Protein AF-0000000072338201 (afdb_homodimer)

Nearest PDB structures (foldseek):
  2j3w-assembly1_D  TM=9.633E-01  e=2.664E-15  Mus musculus
  1wc9-assembly1_A-2  TM=9.500E-01  e=3.931E-15  Mus musculus
  2j3r-assembly1_A  TM=9.336E-01  e=2.080E-14  Mus musculus
  2cfh-assembly1_A  TM=9.192E-01  e=1.861E-14  Homo sapiens
  3kxc-assembly1_A  TM=9.416E-01  e=1.041E-13  Homo sapiens

Sequence (360 aa):
MDNLTKLGANAFAKVEKINSELLSLTYGSIVCQLIKDVEFTEGVNAQLISMGRNIGVRLVDEVLAKLGSTTCTNFRTTVETIAKVALKMFLGITGDVIAINEEENHYHIVFHENPLDQFVELPDNLAGLNYSNIICGVIIGALEQLQIKVQCEFVKDMLKGHDAYELSIKLIQARIMDEQMDNLTKLGANAFAKVEKINSELLSLTYGSIVCQLIKDVEFTEGVNAQLISMGRNIGVRLVDEVLAKLGSTTCTNFRTTVETIAKVALKMFLGITGDVIAINEEENHYHIVFHENPLDQFVELPDNLAGLNYSNIICGVIIGALEQLQIKVQCEFVKDMLKGHDAYELSIKLIQARIMDEQ

Solvent-accessible surface area (backbone atoms only — not comparable to full-atom values): 18899 Å² total; per-residue (Å²): 124,59,72,53,44,50,49,6,55,54,48,33,71,70,48,62,56,21,27,34,65,56,43,18,47,54,49,47,50,44,53,54,50,37,58,74,71,34,72,61,48,66,49,36,35,51,49,32,26,53,54,14,20,60,44,11,52,66,48,39,59,60,51,52,62,69,43,58,86,61,66,70,86,48,68,69,50,44,51,46,40,42,24,24,22,48,36,16,35,46,59,64,37,58,35,46,78,43,78,76,38,69,93,62,44,25,34,32,39,36,32,80,76,58,65,65,52,74,88,62,78,71,54,78,95,48,69,75,47,49,87,66,31,31,58,38,12,21,54,40,20,24,35,42,70,71,48,30,39,57,48,58,42,71,78,33,40,46,85,76,70,40,94,33,32,26,32,39,39,30,60,73,46,59,66,74,81,66,87,122,124,60,70,54,45,51,48,8,54,54,49,34,70,70,50,63,56,22,26,33,65,57,44,17,46,54,49,46,48,42,52,54,51,35,58,73,71,35,72,60,46,66,49,35,36,51,50,32,25,53,54,13,21,60,44,11,52,66,48,39,60,61,51,52,62,70,44,56,86,62,65,70,85,48,69,68,51,42,53,46,41,43,25,24,22,49,37,16,36,46,60,62,38,58,36,47,77,43,78,74,38,69,95,60,44,24,33,32,38,36,31,82,76,57,64,67,52,75,88,63,79,72,53,79,93,46,68,75,47,49,87,66,32,32,58,38,12,21,54,41,21,25,36,43,71,71,49,29,40,58,48,58,44,74,78,32,39,48,85,78,70,38,96,35,33,28,34,39,38,30,59,74,44,60,65,74,80,66,85,122

Structure (mmCIF, N/CA/C/O backbone):
data_AF-0000000072338201-model_v1
#
loop_
_entity.id
_entity.type
_entity.pdbx_description
1 polymer 'Trafficking protein particle complex subunit'
#
loop_
_atom_site.group_PDB
_atom_site.id
_atom_site.type_symbol
_atom_site.label_atom_id
_atom_site.label_alt_id
_atom_site.label_comp_id
_atom_site.label_asym_id
_atom_site.label_entity_id
_atom_site.label_seq_id
_atom_site.pdbx_PDB_ins_code
_atom_site.Cartn_x
_atom_site.Cartn_y
_atom_site.Cartn_z
_atom_site.occupancy
_atom_site.B_iso_or_equiv
_atom_site.auth_seq_id
_atom_site.auth_comp_id
_atom_site.auth_asym_id
_atom_site.auth_atom_id
_atom_site.pdbx_PDB_model_num
ATOM 1 N N . MET A 1 1 ? 9.742 -26.625 11.633 1 53.94 1 MET A N 1
ATOM 2 C CA . MET A 1 1 ? 9.406 -25.703 10.547 1 53.94 1 MET A CA 1
ATOM 3 C C . MET A 1 1 ? 10.273 -25.969 9.328 1 53.94 1 MET A C 1
ATOM 5 O O . MET A 1 1 ? 11.492 -26.156 9.453 1 53.94 1 MET A O 1
ATOM 9 N N . ASP A 1 2 ? 9.625 -26.344 8.125 1 83.94 2 ASP A N 1
ATOM 10 C CA . ASP A 1 2 ? 10.422 -26.672 6.953 1 83.94 2 ASP A CA 1
ATOM 11 C C . ASP A 1 2 ? 11.344 -25.516 6.582 1 83.94 2 ASP A C 1
ATOM 13 O O . ASP A 1 2 ? 11.211 -24.406 7.113 1 83.94 2 ASP A O 1
ATOM 17 N N . ASN A 1 3 ? 12.477 -25.828 6.09 1 88.94 3 ASN A N 1
ATOM 18 C CA . ASN A 1 3 ? 13.555 -24.906 5.754 1 88.94 3 ASN A CA 1
ATOM 19 C C . ASN A 1 3 ? 13.023 -23.641 5.074 1 88.94 3 ASN A C 1
ATOM 21 O O . ASN A 1 3 ? 13.445 -22.531 5.395 1 88.94 3 ASN A O 1
ATOM 25 N N . LEU A 1 4 ? 12.07 -23.797 4.266 1 91.25 4 LEU A N 1
ATOM 26 C CA . LEU A 1 4 ? 11.516 -22.656 3.551 1 91.25 4 LEU A CA 1
ATOM 27 C C . LEU A 1 4 ? 10.695 -21.781 4.488 1 91.25 4 LEU A C 1
ATOM 29 O O . LEU A 1 4 ? 10.75 -20.547 4.391 1 91.25 4 LEU A O 1
ATOM 33 N N . THR A 1 5 ? 9.977 -22.391 5.359 1 93.31 5 THR A N 1
ATOM 34 C CA . THR A 1 5 ? 9.188 -21.641 6.332 1 93.31 5 THR A CA 1
ATOM 35 C C . THR A 1 5 ? 10.094 -20.781 7.207 1 93.31 5 THR A C 1
ATOM 37 O O . THR A 1 5 ? 9.797 -19.609 7.461 1 93.31 5 THR A O 1
ATOM 40 N N . LYS A 1 6 ? 11.18 -21.359 7.633 1 93.94 6 LYS A N 1
ATOM 41 C CA . LYS A 1 6 ? 12.141 -20.625 8.445 1 93.94 6 LYS A CA 1
ATOM 42 C C . LYS A 1 6 ? 12.766 -19.484 7.652 1 93.94 6 LYS A C 1
ATOM 44 O O . LYS A 1 6 ? 12.961 -18.391 8.188 1 93.94 6 LYS A O 1
ATOM 49 N N . LEU A 1 7 ? 13.047 -19.781 6.461 1 93.5 7 LEU A N 1
ATOM 50 C CA . LEU A 1 7 ? 13.633 -18.766 5.586 1 93.5 7 LEU A CA 1
ATOM 51 C C . LEU A 1 7 ? 12.672 -17.609 5.395 1 93.5 7 LEU A C 1
ATOM 53 O O . LEU A 1 7 ? 13.086 -16.438 5.438 1 93.5 7 LEU A O 1
ATOM 57 N N . GLY A 1 8 ? 11.391 -17.891 5.156 1 94.5 8 GLY A N 1
ATOM 58 C CA . GLY A 1 8 ? 10.391 -16.844 5.027 1 94.5 8 GLY A CA 1
ATOM 59 C C . GLY A 1 8 ? 10.281 -15.969 6.262 1 94.5 8 GLY A C 1
ATOM 60 O O . GLY A 1 8 ? 10.211 -14.742 6.156 1 94.5 8 GLY A O 1
ATOM 61 N N . ALA A 1 9 ? 10.273 -16.609 7.402 1 95 9 ALA A N 1
ATOM 62 C CA . ALA A 1 9 ? 10.195 -15.883 8.672 1 95 9 ALA A CA 1
ATOM 63 C C . ALA A 1 9 ? 11.406 -14.969 8.859 1 95 9 ALA A C 1
ATOM 65 O O . ALA A 1 9 ? 11.266 -13.82 9.281 1 95 9 ALA A O 1
ATOM 66 N N . ASN A 1 10 ? 12.578 -15.492 8.539 1 94.56 10 ASN A N 1
ATOM 67 C CA . ASN A 1 10 ? 13.812 -14.711 8.648 1 94.56 10 ASN A CA 1
ATOM 68 C C . ASN A 1 10 ? 13.812 -13.531 7.688 1 94.56 10 ASN A C 1
ATOM 70 O O . ASN A 1 10 ? 14.234 -12.43 8.047 1 94.56 10 ASN A O 1
ATOM 74 N N . ALA A 1 11 ? 13.406 -13.805 6.477 1 93.69 11 ALA A N 1
ATOM 75 C CA . ALA A 1 11 ? 13.336 -12.742 5.473 1 93.69 11 ALA A CA 1
ATOM 76 C C . ALA A 1 11 ? 12.391 -11.633 5.922 1 93.69 11 ALA A C 1
ATOM 78 O O . ALA A 1 11 ? 12.727 -10.453 5.836 1 93.69 11 ALA A O 1
ATOM 79 N N . PHE A 1 12 ? 11.234 -12.023 6.391 1 94.88 12 PHE A N 1
ATOM 80 C CA . PHE A 1 12 ? 10.242 -11.055 6.844 1 94.88 12 PHE A CA 1
ATOM 81 C C . PHE A 1 12 ? 10.789 -10.203 7.98 1 94.88 12 PHE A C 1
ATOM 83 O O . PHE A 1 12 ? 10.531 -9 8.047 1 94.88 12 PHE A O 1
ATOM 90 N N . ALA A 1 13 ? 11.547 -10.828 8.852 1 93.56 13 ALA A N 1
ATOM 91 C CA . ALA A 1 13 ? 12.094 -10.141 10.016 1 93.56 13 ALA A CA 1
ATOM 92 C C . ALA A 1 13 ? 13.086 -9.055 9.602 1 93.56 13 ALA A C 1
ATOM 94 O O . ALA A 1 13 ? 13.227 -8.039 10.289 1 93.56 13 ALA A O 1
ATOM 95 N N . LYS A 1 14 ? 13.68 -9.18 8.414 1 93.06 14 LYS A N 1
ATOM 96 C CA . LYS A 1 14 ? 14.797 -8.32 8.039 1 93.06 14 LYS A CA 1
ATOM 97 C C . LYS A 1 14 ? 14.336 -7.184 7.129 1 93.06 14 LYS A C 1
ATOM 99 O O . LYS A 1 14 ? 15.07 -6.207 6.934 1 93.06 14 LYS A O 1
ATOM 104 N N . VAL A 1 15 ? 13.164 -7.293 6.617 1 92.62 15 VAL A N 1
ATOM 105 C CA . VAL A 1 15 ? 12.719 -6.285 5.664 1 92.62 15 VAL A CA 1
ATOM 106 C C . VAL A 1 15 ? 12.18 -5.066 6.41 1 92.62 15 VAL A C 1
ATOM 108 O O . VAL A 1 15 ? 11.758 -5.176 7.566 1 92.62 15 VAL A O 1
ATOM 111 N N . GLU A 1 16 ? 12.328 -3.895 5.738 1 93.62 16 GLU A N 1
ATOM 112 C CA . GLU A 1 16 ? 11.656 -2.713 6.273 1 93.62 16 GLU A CA 1
ATOM 113 C C . GLU A 1 16 ? 10.141 -2.85 6.184 1 93.62 16 GLU A C 1
ATOM 115 O O . GLU A 1 16 ? 9.617 -3.328 5.176 1 93.62 16 GLU A O 1
ATOM 120 N N . LYS A 1 17 ? 9.539 -2.543 7.324 1 95.19 17 LYS A N 1
ATOM 121 C CA . LYS A 1 17 ? 8.094 -2.787 7.387 1 95.19 17 LYS A CA 1
ATOM 122 C C . LYS A 1 17 ? 7.332 -1.495 7.664 1 95.19 17 LYS A C 1
ATOM 124 O O . LYS A 1 17 ? 7.902 -0.524 8.164 1 95.19 17 LYS A O 1
ATOM 129 N N . ILE A 1 18 ? 6.066 -1.481 7.262 1 95.19 18 ILE A N 1
ATOM 130 C CA . ILE A 1 18 ? 5.16 -0.359 7.473 1 95.19 18 ILE A CA 1
ATOM 131 C C . ILE A 1 18 ? 3.787 -0.878 7.895 1 95.19 18 ILE A C 1
ATOM 133 O O . ILE A 1 18 ? 3.535 -2.086 7.863 1 95.19 18 ILE A O 1
ATOM 137 N N . ASN A 1 19 ? 2.992 0.005 8.289 1 96.06 19 ASN A N 1
ATOM 138 C CA . ASN A 1 19 ? 1.656 -0.311 8.789 1 96.06 19 ASN A CA 1
ATOM 139 C C . ASN A 1 19 ? 0.813 -1.008 7.723 1 96.06 19 ASN A C 1
ATOM 141 O O . ASN A 1 19 ? 0.649 -0.489 6.617 1 96.06 19 ASN A O 1
ATOM 145 N N . SER A 1 20 ? 0.191 -2.088 8.102 1 96.12 20 SER A N 1
ATOM 146 C CA . SER A 1 20 ? -0.566 -2.887 7.141 1 96.12 20 SER A CA 1
ATOM 147 C C . SER A 1 20 ? -1.889 -2.215 6.785 1 96.12 20 SER A C 1
ATOM 149 O O . SER A 1 20 ? -2.393 -2.375 5.672 1 96.12 20 SER A O 1
ATOM 151 N N . GLU A 1 21 ? -2.455 -1.493 7.68 1 95.88 21 GLU A N 1
ATOM 152 C CA . GLU A 1 21 ? -3.721 -0.814 7.414 1 95.88 21 GLU A CA 1
ATOM 153 C C . GLU A 1 21 ? -3.566 0.228 6.309 1 95.88 21 GLU A C 1
ATOM 155 O O . GLU A 1 21 ? -4.457 0.392 5.473 1 95.88 21 GLU A O 1
ATOM 160 N N . LEU A 1 22 ? -2.465 0.873 6.375 1 95.81 22 LEU A N 1
ATOM 161 C CA . LEU A 1 22 ? -2.195 1.861 5.336 1 95.81 22 LEU A CA 1
ATOM 162 C C . LEU A 1 22 ? -2.146 1.205 3.959 1 95.81 22 LEU A C 1
ATOM 164 O O . LEU A 1 22 ? -2.715 1.727 2.996 1 95.81 22 LEU A O 1
ATOM 168 N N . LEU A 1 23 ? -1.519 0.057 3.844 1 96.94 23 LEU A N 1
ATOM 169 C CA . LEU A 1 23 ? -1.483 -0.667 2.578 1 96.94 23 LEU A CA 1
ATOM 170 C C . LEU A 1 23 ? -2.891 -1.055 2.135 1 96.94 23 LEU A C 1
ATOM 172 O O . LEU A 1 23 ? -3.252 -0.868 0.97 1 96.94 23 LEU A O 1
ATOM 176 N N . SER A 1 24 ? -3.631 -1.611 3.08 1 97.44 24 SER A N 1
ATOM 177 C CA . SER A 1 24 ? -4.984 -2.062 2.766 1 97.44 24 SER A CA 1
ATOM 178 C C . SER A 1 24 ? -5.828 -0.927 2.199 1 97.44 24 SER A C 1
ATOM 180 O O . SER A 1 24 ? -6.48 -1.087 1.164 1 97.44 24 SER A O 1
ATOM 182 N N . LEU A 1 25 ? -5.762 0.184 2.809 1 96.62 25 LEU A N 1
ATOM 183 C CA . LEU A 1 25 ? -6.59 1.313 2.393 1 96.62 25 LEU A CA 1
ATOM 184 C C . LEU A 1 25 ? -6.07 1.915 1.091 1 96.62 25 LEU A C 1
ATOM 186 O O . LEU A 1 25 ? -6.859 2.344 0.244 1 96.62 25 LEU A O 1
ATOM 190 N N . THR A 1 26 ? -4.758 2.021 0.945 1 96.56 26 THR A N 1
ATOM 191 C CA . THR A 1 26 ? -4.164 2.5 -0.3 1 96.56 26 THR A CA 1
ATOM 192 C C . THR A 1 26 ? -4.562 1.603 -1.468 1 96.56 26 THR A C 1
ATOM 194 O O . THR A 1 26 ? -4.996 2.09 -2.514 1 96.56 26 THR A O 1
ATOM 197 N N . TYR A 1 27 ? -4.492 0.31 -1.24 1 97.69 27 TYR A N 1
ATOM 198 C CA . TYR A 1 27 ? -4.91 -0.653 -2.252 1 97.69 27 TYR A CA 1
ATOM 199 C C . TYR A 1 27 ? -6.391 -0.494 -2.578 1 97.69 27 TYR A C 1
ATOM 201 O O . TYR A 1 27 ? -6.781 -0.508 -3.748 1 97.69 27 TYR A O 1
ATOM 209 N N . GLY A 1 28 ? -7.191 -0.366 -1.582 1 96.69 28 GLY A N 1
ATOM 210 C CA . GLY A 1 28 ? -8.609 -0.126 -1.8 1 96.69 28 GLY A CA 1
ATOM 211 C C . GLY A 1 28 ? -8.883 1.08 -2.678 1 96.69 28 GLY A C 1
ATOM 212 O O . GLY A 1 28 ? -9.781 1.049 -3.521 1 96.69 28 GLY A O 1
ATOM 213 N N . SER A 1 29 ? -8.148 2.084 -2.459 1 93.19 29 SER A N 1
ATOM 214 C CA . SER A 1 29 ? -8.312 3.283 -3.277 1 93.19 29 SER A CA 1
ATOM 215 C C . SER A 1 29 ? -8.016 2.992 -4.746 1 93.19 29 SER A C 1
ATOM 217 O O . SER A 1 29 ? -8.68 3.529 -5.637 1 93.19 29 SER A O 1
ATOM 219 N N . ILE A 1 30 ? -7.031 2.174 -5.066 1 93.56 30 ILE A N 1
ATOM 220 C CA . ILE A 1 30 ? -6.695 1.759 -6.422 1 93.56 30 ILE A CA 1
ATOM 221 C C . ILE A 1 30 ? -7.895 1.057 -7.059 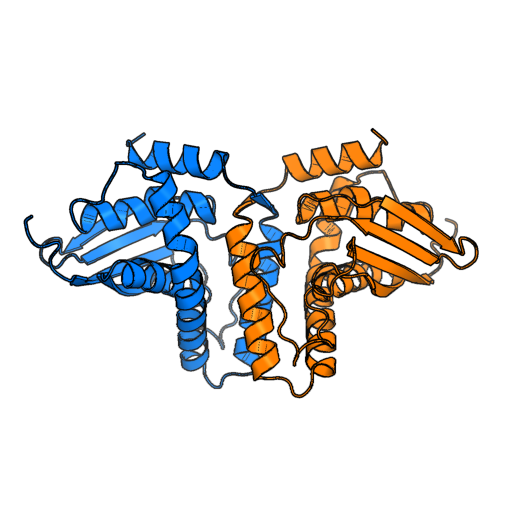1 93.56 30 ILE A C 1
ATOM 223 O O . ILE A 1 30 ? -8.305 1.397 -8.172 1 93.56 30 ILE A O 1
ATOM 227 N N . VAL A 1 31 ? -8.391 0.124 -6.273 1 95.5 31 VAL A N 1
ATOM 228 C CA . VAL A 1 31 ? -9.492 -0.68 -6.789 1 95.5 31 VAL A CA 1
ATOM 229 C C . VAL A 1 31 ? -10.703 0.213 -7.059 1 95.5 31 VAL A C 1
ATOM 231 O O . VAL A 1 31 ? -11.336 0.107 -8.117 1 95.5 31 VAL A O 1
ATOM 234 N N . CYS A 1 32 ? -10.977 1.148 -6.148 1 92.88 32 CYS A N 1
ATOM 235 C CA . CYS A 1 32 ? -12.086 2.078 -6.332 1 92.88 32 CYS A CA 1
ATOM 236 C C . CYS A 1 32 ? -11.898 2.91 -7.594 1 92.88 32 CYS A C 1
ATOM 238 O O . CYS A 1 32 ? -12.836 3.096 -8.367 1 92.88 32 CYS A O 1
ATOM 240 N N . GLN A 1 33 ? -10.695 3.355 -7.785 1 90.69 33 GLN A N 1
ATOM 241 C CA . GLN A 1 33 ? -10.406 4.148 -8.977 1 90.69 33 GLN A CA 1
ATOM 242 C C . GLN A 1 33 ? -10.594 3.326 -10.25 1 90.69 33 GLN A C 1
ATOM 244 O O . GLN A 1 33 ? -11.141 3.816 -11.234 1 90.69 33 GLN A O 1
ATOM 249 N N . LEU A 1 34 ? -10.156 2.094 -10.227 1 94.44 34 LEU A N 1
ATOM 250 C CA . LEU A 1 34 ? -10.281 1.223 -11.391 1 94.44 34 LEU A CA 1
ATOM 251 C C . LEU A 1 34 ? -11.75 0.965 -11.727 1 94.44 34 LEU A C 1
ATOM 253 O O . LEU A 1 34 ? -12.141 0.969 -12.891 1 94.44 34 LEU A O 1
ATOM 257 N N . ILE A 1 35 ? -12.531 0.742 -10.695 1 93.94 35 ILE A N 1
ATOM 258 C CA . ILE A 1 35 ? -13.953 0.473 -10.883 1 93.94 35 ILE A CA 1
ATOM 259 C C . ILE A 1 35 ? -14.617 1.675 -11.547 1 93.94 35 ILE A C 1
ATOM 261 O O . ILE A 1 35 ? -15.5 1.513 -12.391 1 93.94 35 ILE A O 1
ATOM 265 N N . LYS A 1 36 ? -14.164 2.883 -11.203 1 89.44 36 LYS A N 1
ATOM 266 C CA . LYS A 1 36 ? -14.719 4.105 -11.773 1 89.44 36 LYS A CA 1
ATOM 267 C C . LYS A 1 36 ? -14.281 4.277 -13.227 1 89.44 36 LYS A C 1
ATOM 269 O O . LYS A 1 36 ? -15.047 4.777 -14.055 1 89.44 36 LYS A O 1
ATOM 274 N N . ASP A 1 37 ? -13.148 3.834 -13.562 1 88.5 37 ASP A N 1
ATOM 275 C CA . ASP A 1 37 ? -12.523 4.152 -14.844 1 88.5 37 ASP A CA 1
ATOM 276 C C . ASP A 1 37 ? -12.781 3.049 -15.867 1 88.5 37 ASP A C 1
ATOM 278 O O . ASP A 1 37 ? -12.742 3.293 -17.078 1 88.5 37 ASP A O 1
ATOM 282 N N . VAL A 1 38 ? -12.844 1.865 -15.391 1 87.38 38 VAL A N 1
ATOM 283 C CA . VAL A 1 38 ? -12.891 0.72 -16.297 1 87.38 38 VAL A CA 1
ATOM 284 C C . VAL A 1 38 ? -14.312 0.166 -16.344 1 87.38 38 VAL A C 1
ATOM 286 O O . VAL A 1 38 ? -14.953 -0.016 -15.312 1 87.38 38 VAL A O 1
ATOM 289 N N . GLU A 1 39 ? -14.742 -0.031 -17.625 1 84.44 39 GLU A N 1
ATOM 290 C CA . GLU A 1 39 ? -16.078 -0.605 -17.812 1 84.44 39 GLU A CA 1
ATOM 291 C C . GLU A 1 39 ? -16.078 -2.1 -17.5 1 84.44 39 GLU A C 1
ATOM 293 O O . GLU A 1 39 ? -15.141 -2.816 -17.875 1 84.44 39 GLU A O 1
ATOM 298 N N . PHE A 1 40 ? -17.031 -2.611 -16.781 1 88.88 40 PHE A N 1
ATOM 299 C CA . PHE A 1 40 ? -17.281 -4.023 -16.516 1 88.88 40 PHE A CA 1
ATOM 300 C C . PHE A 1 40 ? -16.234 -4.59 -15.57 1 88.88 40 PHE A C 1
ATOM 302 O O . PHE A 1 40 ? -15.07 -4.176 -15.602 1 88.88 40 PHE A O 1
ATOM 309 N N . THR A 1 41 ? -16.484 -5.469 -14.844 1 93.38 41 THR A N 1
ATO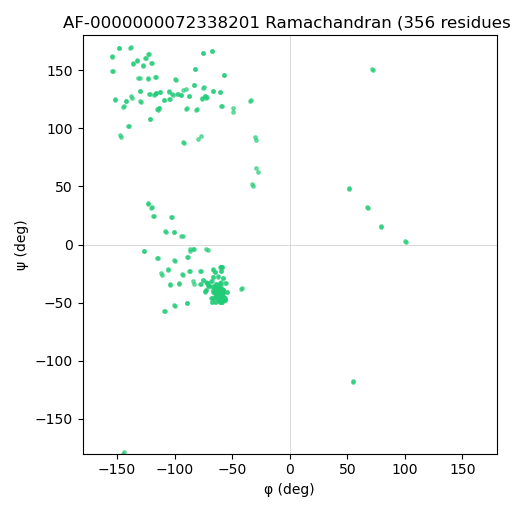M 310 C CA . THR A 1 41 ? -15.656 -6.074 -13.812 1 93.38 41 THR A CA 1
ATOM 311 C C . THR A 1 41 ? -14.477 -6.82 -14.43 1 93.38 41 THR A C 1
ATOM 313 O O . THR A 1 41 ? -13.383 -6.848 -13.852 1 93.38 41 THR A O 1
ATOM 316 N N . GLU A 1 42 ? -14.625 -7.367 -15.594 1 95.06 42 GLU A N 1
ATOM 317 C CA . GLU A 1 42 ? -13.562 -8.102 -16.266 1 95.06 42 GLU A CA 1
ATOM 318 C C . GLU A 1 42 ? -12.383 -7.184 -16.594 1 95.06 42 GLU A C 1
ATOM 320 O O . GLU A 1 42 ? -11.227 -7.594 -16.5 1 95.06 42 GLU A O 1
ATOM 325 N N . GLY A 1 43 ? -12.695 -6.035 -17.047 1 95.81 43 GLY A N 1
ATOM 326 C CA . GLY A 1 43 ? -11.656 -5.059 -17.312 1 95.81 43 GLY A CA 1
ATOM 327 C C . GLY A 1 43 ? -10.867 -4.68 -16.062 1 95.81 43 GLY A C 1
ATOM 328 O O . GLY A 1 43 ? -9.648 -4.52 -16.125 1 95.81 43 GLY A O 1
ATOM 329 N N . VAL A 1 44 ? -11.562 -4.52 -14.945 1 96.88 44 VAL A N 1
ATOM 330 C CA . VAL A 1 44 ? -10.922 -4.195 -13.68 1 96.88 44 VAL A CA 1
ATOM 331 C C . VAL A 1 44 ? -9.992 -5.336 -13.266 1 96.88 44 VAL A C 1
ATOM 333 O O . VAL A 1 44 ? -8.844 -5.105 -12.891 1 96.88 44 VAL A O 1
ATOM 336 N N . ASN A 1 45 ? -10.492 -6.539 -13.414 1 97.56 45 ASN A N 1
ATOM 337 C CA . ASN A 1 45 ? -9.68 -7.711 -13.094 1 97.56 45 ASN A CA 1
ATOM 338 C C . ASN A 1 45 ? -8.406 -7.754 -13.922 1 97.56 45 ASN A C 1
ATOM 340 O O . ASN A 1 45 ? -7.324 -8.023 -13.398 1 97.56 45 ASN A O 1
ATOM 344 N N . ALA A 1 46 ? -8.516 -7.469 -15.156 1 97.06 46 ALA A N 1
ATOM 345 C CA . ALA A 1 46 ? -7.367 -7.484 -16.062 1 97.06 46 ALA A CA 1
ATOM 346 C C . ALA A 1 46 ? -6.363 -6.398 -15.68 1 97.06 46 ALA A C 1
ATOM 348 O O . ALA A 1 46 ? -5.152 -6.613 -15.75 1 97.06 46 ALA A O 1
ATOM 349 N N . GLN A 1 47 ? -6.875 -5.238 -15.344 1 96.38 47 GLN A N 1
ATOM 350 C CA . GLN A 1 47 ? -6.008 -4.133 -14.953 1 96.38 47 GLN A CA 1
ATOM 351 C C . GLN A 1 47 ? -5.246 -4.453 -13.672 1 96.38 47 GLN A C 1
ATOM 353 O O . GLN A 1 47 ? -4.07 -4.105 -13.539 1 96.38 47 GLN A O 1
ATOM 358 N N . LEU A 1 48 ? -5.906 -5.105 -12.742 1 97.69 48 LEU A N 1
ATOM 359 C CA . LEU A 1 48 ? -5.246 -5.508 -11.508 1 97.69 48 LEU A CA 1
ATOM 360 C C . LEU A 1 48 ? -4.098 -6.473 -11.789 1 97.69 48 LEU A C 1
ATOM 362 O O . LEU A 1 48 ? -3.023 -6.352 -11.195 1 97.69 48 LEU A O 1
ATOM 366 N N . ILE A 1 49 ? -4.316 -7.41 -12.688 1 98.19 49 ILE A N 1
ATOM 367 C CA . ILE A 1 49 ? -3.266 -8.336 -13.086 1 98.19 49 ILE A CA 1
ATOM 368 C C . ILE A 1 49 ? -2.1 -7.559 -13.695 1 98.19 49 ILE A C 1
ATOM 370 O O . ILE A 1 49 ? -0.94 -7.789 -13.344 1 98.19 49 ILE A O 1
ATOM 374 N N . SER A 1 50 ? -2.438 -6.676 -14.547 1 97.56 50 SER A N 1
ATOM 375 C CA . SER A 1 50 ? -1.408 -5.891 -15.227 1 97.56 50 SER A CA 1
ATOM 376 C C . SER A 1 50 ? -0.572 -5.098 -14.227 1 97.56 50 SER A C 1
ATOM 378 O O . SER A 1 50 ? 0.659 -5.098 -14.305 1 97.56 50 SER A O 1
ATOM 380 N N . MET A 1 51 ? -1.173 -4.398 -13.312 1 97 51 MET A N 1
ATOM 381 C CA . MET A 1 51 ? -0.47 -3.662 -12.266 1 97 51 MET A CA 1
ATOM 382 C C . MET A 1 51 ? 0.403 -4.598 -11.438 1 97 51 MET A C 1
ATOM 384 O O . MET A 1 51 ? 1.563 -4.285 -11.156 1 97 51 MET A O 1
ATOM 388 N N . GLY A 1 52 ? -0.202 -5.73 -11.078 1 98.31 52 GLY A N 1
ATOM 389 C CA . GLY A 1 52 ? 0.55 -6.715 -10.32 1 98.31 52 GLY A CA 1
ATOM 390 C C . GLY A 1 52 ? 1.789 -7.207 -11.047 1 98.31 52 GLY A C 1
ATOM 391 O O . GLY A 1 52 ? 2.852 -7.355 -10.438 1 98.31 52 GLY A O 1
ATOM 392 N N . ARG A 1 53 ? 1.614 -7.43 -12.336 1 98.06 53 ARG A N 1
ATOM 393 C CA . ARG A 1 53 ? 2.75 -7.879 -13.133 1 98.06 53 ARG A CA 1
ATOM 394 C C . ARG A 1 53 ? 3.92 -6.906 -13.016 1 98.06 53 ARG A C 1
ATOM 396 O O . ARG A 1 53 ? 5.059 -7.32 -12.797 1 98.06 53 ARG A O 1
ATOM 403 N N . ASN A 1 54 ? 3.637 -5.688 -13.156 1 96.56 54 ASN A N 1
ATOM 404 C CA . ASN A 1 54 ? 4.668 -4.66 -13.055 1 96.56 54 ASN A CA 1
ATOM 405 C C . ASN A 1 54 ? 5.332 -4.66 -11.68 1 96.56 54 ASN A C 1
ATOM 407 O O . ASN A 1 54 ? 6.543 -4.469 -11.578 1 96.56 54 ASN A O 1
ATOM 411 N N . ILE A 1 55 ? 4.594 -4.824 -10.68 1 97.5 55 ILE A N 1
ATOM 412 C CA . ILE A 1 55 ? 5.117 -4.871 -9.32 1 97.5 55 ILE A CA 1
ATOM 413 C C . ILE A 1 55 ? 5.996 -6.105 -9.148 1 97.5 55 ILE A C 1
ATOM 415 O O . ILE A 1 55 ? 7.098 -6.02 -8.602 1 97.5 55 ILE A O 1
ATOM 419 N N . GLY A 1 56 ? 5.52 -7.266 -9.625 1 98.12 56 GLY A N 1
ATOM 420 C CA . GLY A 1 56 ? 6.238 -8.523 -9.492 1 98.12 56 GLY A CA 1
ATOM 421 C C . GLY A 1 56 ? 7.617 -8.492 -10.117 1 98.12 56 GLY A C 1
ATOM 422 O O . GLY A 1 56 ? 8.578 -9 -9.547 1 98.12 56 GLY A O 1
ATOM 423 N N . VAL A 1 57 ? 7.695 -7.883 -11.25 1 97.06 57 VAL A N 1
ATOM 424 C CA . VAL A 1 57 ? 8.953 -7.762 -11.977 1 97.06 57 VAL A CA 1
ATOM 425 C C . VAL A 1 57 ? 9.992 -7.059 -11.109 1 97.06 57 VAL A C 1
ATOM 427 O O . VAL A 1 57 ? 11.18 -7.391 -11.164 1 97.06 57 VAL A O 1
ATOM 430 N N . ARG A 1 58 ? 9.547 -6.219 -10.242 1 95.12 58 ARG A N 1
ATOM 431 C CA . ARG A 1 58 ? 10.453 -5.422 -9.414 1 95.12 58 ARG A CA 1
ATOM 432 C C . ARG A 1 58 ? 10.734 -6.113 -8.086 1 95.12 58 ARG A C 1
ATOM 434 O O . ARG A 1 58 ? 11.805 -5.938 -7.496 1 95.12 58 ARG A O 1
ATOM 441 N N . LEU A 1 59 ? 9.859 -6.918 -7.633 1 96.75 59 LEU A N 1
ATOM 442 C CA . LEU A 1 59 ? 9.977 -7.508 -6.305 1 96.75 59 LEU A CA 1
ATOM 443 C C . LEU A 1 59 ? 10.805 -8.781 -6.348 1 96.75 59 LEU A C 1
ATOM 445 O O . LEU A 1 59 ? 11.367 -9.195 -5.332 1 96.75 59 LEU A O 1
ATOM 449 N N . VAL A 1 60 ? 10.875 -9.391 -7.484 1 96.06 60 VAL A N 1
ATOM 450 C CA . VAL A 1 60 ? 11.398 -10.75 -7.562 1 96.06 60 VAL A CA 1
ATOM 451 C C . VAL A 1 60 ? 12.867 -10.773 -7.148 1 96.06 60 VAL A C 1
ATOM 453 O O . VAL A 1 60 ? 13.328 -11.727 -6.531 1 96.06 60 VAL A O 1
ATOM 456 N N . ASP A 1 61 ? 13.617 -9.766 -7.43 1 93.44 61 ASP A N 1
ATOM 457 C CA . ASP A 1 61 ? 15.039 -9.711 -7.094 1 93.44 61 ASP A CA 1
ATOM 458 C C . ASP A 1 61 ? 15.25 -9.766 -5.582 1 93.44 61 ASP A C 1
ATOM 460 O O . ASP A 1 61 ? 16.25 -10.32 -5.109 1 93.44 61 ASP A O 1
ATOM 464 N N . GLU A 1 62 ? 14.336 -9.125 -4.91 1 93.38 62 GLU A N 1
ATOM 465 C CA . GLU A 1 62 ? 14.438 -9.148 -3.451 1 93.38 62 GLU A CA 1
ATOM 466 C C . GLU A 1 62 ? 14.273 -10.562 -2.91 1 93.38 62 GLU A C 1
ATOM 468 O O . GLU A 1 62 ? 14.945 -10.953 -1.957 1 93.38 62 GLU A O 1
ATOM 473 N N . VAL A 1 63 ? 13.398 -11.328 -3.492 1 94.19 63 VAL A N 1
ATOM 474 C CA . VAL A 1 63 ? 13.18 -12.711 -3.061 1 94.19 63 VAL A CA 1
ATOM 475 C C . VAL A 1 63 ? 14.406 -13.555 -3.379 1 94.19 63 VAL A C 1
ATOM 477 O O . VAL A 1 63 ? 14.875 -14.328 -2.537 1 94.19 63 VAL A O 1
ATOM 480 N N . LEU A 1 64 ? 14.898 -13.383 -4.574 1 93.25 64 LEU A N 1
ATOM 481 C CA . LEU A 1 64 ? 16.062 -14.156 -5.008 1 93.25 64 LEU A CA 1
ATOM 482 C C . LEU A 1 64 ? 17.266 -13.852 -4.125 1 93.25 64 LEU A C 1
ATOM 484 O O . LEU A 1 64 ? 18.062 -14.75 -3.826 1 93.25 64 LEU A O 1
ATOM 488 N N . ALA A 1 65 ? 17.391 -12.586 -3.736 1 91.31 65 ALA A N 1
ATOM 489 C CA . ALA A 1 65 ? 18.5 -12.188 -2.865 1 91.31 65 ALA A CA 1
ATOM 490 C C . ALA A 1 65 ? 18.406 -12.891 -1.517 1 91.31 65 ALA A C 1
ATOM 492 O O . ALA A 1 65 ? 19.438 -13.242 -0.929 1 91.31 65 ALA A O 1
ATOM 493 N N . LYS A 1 66 ? 17.234 -13.102 -1.02 1 89 66 LYS A N 1
ATOM 494 C CA . LYS A 1 66 ? 17.047 -13.727 0.284 1 89 66 LYS A CA 1
ATOM 495 C C . LYS A 1 66 ? 17.25 -15.242 0.198 1 89 66 LYS A C 1
ATOM 497 O O . LYS A 1 66 ? 17.641 -15.875 1.178 1 89 66 LYS A O 1
ATOM 502 N N . LEU A 1 67 ? 16.875 -15.781 -0.903 1 87.69 67 LEU A N 1
ATOM 503 C CA . LEU A 1 67 ? 17.047 -17.219 -1.093 1 87.69 67 LEU A CA 1
ATOM 504 C C . LEU A 1 67 ? 18.531 -17.594 -1.16 1 87.69 67 LEU A C 1
ATOM 506 O O . LEU A 1 67 ? 18.906 -18.703 -0.8 1 87.69 67 LEU A O 1
ATOM 510 N N . GLY A 1 68 ? 19.328 -16.719 -1.47 1 80.5 68 GLY A N 1
ATOM 511 C CA . GLY A 1 68 ? 20.75 -17 -1.595 1 80.5 68 GLY A CA 1
ATOM 512 C C . GLY A 1 68 ? 21.031 -18.141 -2.566 1 80.5 68 GLY A C 1
ATOM 513 O O . GLY A 1 68 ? 20.609 -18.094 -3.721 1 80.5 68 GLY A O 1
ATOM 514 N N . SER A 1 69 ? 21.641 -19.203 -1.915 1 73.62 69 SER A N 1
ATOM 515 C CA . SER A 1 69 ? 22.062 -20.328 -2.736 1 73.62 69 SER A CA 1
ATOM 516 C C . SER A 1 69 ? 20.938 -21.328 -2.93 1 73.62 69 SER A C 1
ATOM 518 O O . SER A 1 69 ? 21.062 -22.281 -3.697 1 73.62 69 SER A O 1
ATOM 520 N N . THR A 1 70 ? 19.891 -21.031 -2.248 1 69.44 70 THR A N 1
ATOM 521 C CA . THR A 1 70 ? 18.75 -21.922 -2.42 1 69.44 70 THR A CA 1
ATOM 522 C C . THR A 1 70 ? 18.031 -21.641 -3.738 1 69.44 70 THR A C 1
ATOM 524 O O . THR A 1 70 ? 17.609 -20.5 -3.99 1 69.44 70 THR A O 1
ATOM 527 N N . THR A 1 71 ? 18.344 -22.328 -4.844 1 68.62 71 THR A N 1
ATOM 528 C CA . THR A 1 71 ? 17.672 -22.188 -6.129 1 68.62 71 THR A CA 1
ATOM 529 C C . THR A 1 71 ? 16.547 -23.203 -6.273 1 68.62 71 THR A C 1
ATOM 531 O O . THR A 1 71 ? 16.656 -24.328 -5.754 1 68.62 71 THR A O 1
ATOM 534 N N . CYS A 1 72 ? 15.453 -22.688 -6.707 1 70.38 72 CYS A N 1
ATOM 535 C CA . CYS A 1 72 ? 14.352 -23.594 -6.988 1 70.38 72 CYS A CA 1
ATOM 536 C C . CYS A 1 72 ? 14.742 -24.609 -8.055 1 70.38 72 CYS A C 1
ATOM 538 O O . CYS A 1 72 ? 15.195 -24.234 -9.141 1 70.38 72 CYS A O 1
ATOM 540 N N . THR A 1 73 ? 14.695 -25.906 -7.66 1 76.62 73 THR A N 1
ATOM 541 C CA . THR A 1 73 ? 15.141 -27.016 -8.508 1 76.62 73 THR A CA 1
ATOM 542 C C . THR A 1 73 ? 14.031 -27.422 -9.477 1 76.62 73 THR A C 1
ATOM 544 O O . THR A 1 73 ? 14.312 -27.984 -10.539 1 76.62 73 THR A O 1
ATOM 547 N N . ASN A 1 74 ? 12.883 -27.328 -9.094 1 88.69 74 ASN A N 1
ATOM 548 C CA . ASN A 1 74 ? 11.719 -27.625 -9.922 1 88.69 74 ASN A CA 1
ATOM 549 C C . ASN A 1 74 ? 10.562 -26.672 -9.609 1 88.69 74 ASN A C 1
ATOM 551 O O . ASN A 1 74 ? 10.672 -25.812 -8.742 1 88.69 74 ASN A O 1
ATOM 555 N N . PHE A 1 75 ? 9.445 -26.922 -10.336 1 94.56 75 PHE A N 1
ATOM 556 C CA . PHE A 1 75 ? 8.336 -25.984 -10.234 1 94.56 75 PHE A CA 1
ATOM 557 C C . PHE A 1 75 ? 7.66 -26.094 -8.875 1 94.56 75 PHE A C 1
ATOM 559 O O . PHE A 1 75 ? 7.215 -25.094 -8.312 1 94.56 75 PHE A O 1
ATOM 566 N N . ARG A 1 76 ? 7.582 -27.281 -8.312 1 94.25 76 ARG A N 1
ATOM 567 C CA . ARG A 1 76 ? 6.992 -27.469 -6.988 1 94.25 76 ARG A CA 1
ATOM 568 C C . ARG A 1 76 ? 7.711 -26.625 -5.945 1 94.25 76 ARG A C 1
ATOM 570 O O . ARG A 1 76 ? 7.066 -25.953 -5.125 1 94.25 76 ARG A O 1
ATOM 577 N N . THR A 1 77 ? 9.016 -26.672 -6.004 1 93.75 77 THR A N 1
ATOM 578 C CA . THR A 1 77 ? 9.805 -25.891 -5.051 1 93.75 77 THR A CA 1
ATOM 579 C C . THR A 1 77 ? 9.586 -24.391 -5.258 1 93.75 77 THR A C 1
ATOM 581 O O . THR A 1 77 ? 9.586 -23.625 -4.297 1 93.75 77 THR A O 1
ATOM 584 N N . THR A 1 78 ? 9.422 -23.969 -6.508 1 95.25 78 THR A N 1
ATOM 585 C CA . THR A 1 78 ? 9.102 -22.594 -6.812 1 95.25 78 THR A CA 1
ATOM 586 C C . THR A 1 78 ? 7.789 -22.172 -6.148 1 95.25 78 THR A C 1
ATOM 588 O O . THR A 1 78 ? 7.715 -21.125 -5.5 1 95.25 78 THR A O 1
ATOM 591 N N . VAL A 1 79 ? 6.793 -23.047 -6.242 1 97.56 79 VAL A N 1
ATOM 592 C CA . VAL A 1 79 ? 5.488 -22.766 -5.656 1 97.56 79 VAL A CA 1
ATOM 593 C C . VAL A 1 79 ? 5.602 -22.719 -4.133 1 97.56 79 VAL A C 1
ATOM 595 O O . VAL A 1 79 ? 5.02 -21.844 -3.484 1 97.56 79 VAL A O 1
ATOM 598 N N . GLU A 1 80 ? 6.383 -23.609 -3.588 1 96.62 80 GLU A N 1
ATOM 599 C CA . GLU A 1 80 ? 6.621 -23.625 -2.148 1 96.62 80 GLU A CA 1
ATOM 600 C C . GLU A 1 80 ? 7.309 -22.344 -1.688 1 96.62 80 GLU A C 1
ATOM 602 O O . GLU A 1 80 ? 6.996 -21.812 -0.619 1 96.62 80 GLU A O 1
ATOM 607 N N . THR A 1 81 ? 8.219 -21.906 -2.492 1 96.38 81 THR A N 1
ATOM 608 C CA . THR A 1 81 ? 8.93 -20.672 -2.18 1 96.38 81 THR A CA 1
ATOM 609 C C . THR A 1 81 ? 7.973 -19.484 -2.176 1 96.38 81 THR A C 1
ATOM 611 O O . THR A 1 81 ? 8.062 -18.609 -1.31 1 96.38 81 THR A O 1
ATOM 614 N N . ILE A 1 82 ? 7.094 -19.469 -3.123 1 98 82 ILE A N 1
ATOM 615 C CA . ILE A 1 82 ? 6.098 -18.391 -3.168 1 98 82 ILE A CA 1
ATOM 616 C C . ILE A 1 82 ? 5.234 -18.453 -1.908 1 98 82 ILE A C 1
ATOM 618 O O . ILE A 1 82 ? 5.047 -17.422 -1.237 1 98 82 ILE A O 1
ATOM 622 N N . ALA A 1 83 ? 4.789 -19.609 -1.52 1 98.19 83 ALA A N 1
ATOM 623 C CA . ALA A 1 83 ? 3.816 -19.812 -0.448 1 98.19 83 ALA A CA 1
ATOM 624 C C . ALA A 1 83 ? 4.438 -19.531 0.917 1 98.19 83 ALA A C 1
ATOM 626 O O . ALA A 1 83 ? 3.777 -19 1.811 1 98.19 83 ALA A O 1
ATOM 627 N N . LYS A 1 84 ? 5.734 -19.844 1.018 1 97.12 84 LYS A N 1
ATOM 628 C CA . LYS A 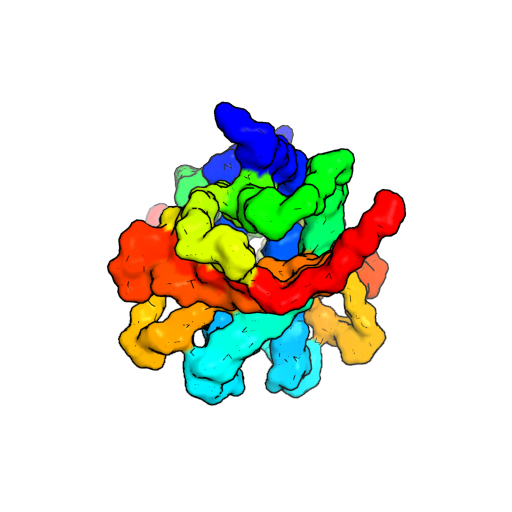1 84 ? 6.309 -19.875 2.359 1 97.12 84 LYS A CA 1
ATOM 629 C C . LYS A 1 84 ? 7.297 -18.734 2.561 1 97.12 84 LYS A C 1
ATOM 631 O O . LYS A 1 84 ? 7.555 -18.328 3.691 1 97.12 84 LYS A O 1
ATOM 636 N N . VAL A 1 85 ? 7.871 -18.281 1.492 1 96.81 85 VAL A N 1
ATOM 637 C CA . VAL A 1 85 ? 8.898 -17.25 1.632 1 96.81 85 VAL A CA 1
ATOM 638 C C . VAL A 1 85 ? 8.359 -15.906 1.122 1 96.81 85 VAL A C 1
ATOM 640 O O . VAL A 1 85 ? 8.281 -14.938 1.876 1 96.81 85 VAL A O 1
ATOM 643 N N . ALA A 1 86 ? 7.914 -15.875 -0.139 1 97.88 86 ALA A N 1
ATOM 644 C CA . ALA A 1 86 ? 7.551 -14.602 -0.757 1 97.88 86 ALA A CA 1
ATOM 645 C C . ALA A 1 86 ? 6.305 -14.008 -0.105 1 97.88 86 ALA A C 1
ATOM 647 O O . ALA A 1 86 ? 6.289 -12.836 0.271 1 97.88 86 ALA A O 1
ATOM 648 N N . LEU A 1 87 ? 5.227 -14.828 0.044 1 98.38 87 LEU A N 1
ATOM 649 C CA . LEU A 1 87 ? 4.02 -14.336 0.696 1 98.38 87 LEU A CA 1
ATOM 650 C C . LEU A 1 87 ? 4.324 -13.852 2.107 1 98.38 87 LEU A C 1
ATOM 652 O O . LEU A 1 87 ? 3.799 -12.82 2.539 1 98.38 87 LEU A O 1
ATOM 656 N N . LYS A 1 88 ? 5.156 -14.617 2.77 1 97.69 88 LYS A N 1
ATOM 657 C CA . LYS A 1 88 ? 5.547 -14.203 4.117 1 97.69 88 LYS A CA 1
ATOM 658 C C . LYS A 1 88 ? 6.332 -12.898 4.09 1 97.69 88 LYS A C 1
ATOM 660 O O . LYS A 1 88 ? 5.992 -11.945 4.797 1 97.69 88 LYS A O 1
ATOM 665 N N . MET A 1 89 ? 7.305 -12.852 3.244 1 97.06 89 MET A N 1
ATOM 666 C CA . MET A 1 89 ? 8.227 -11.727 3.162 1 97.06 89 MET A CA 1
ATOM 667 C C . MET A 1 89 ? 7.48 -10.43 2.865 1 97.06 89 MET A C 1
ATOM 669 O O . MET A 1 89 ? 7.805 -9.383 3.42 1 97.06 89 MET A O 1
ATOM 673 N N . PHE A 1 90 ? 6.484 -10.438 2.055 1 97.75 90 PHE A N 1
ATOM 674 C CA . PHE A 1 90 ? 5.879 -9.203 1.57 1 97.75 90 PHE A CA 1
ATOM 675 C C . PHE A 1 90 ? 4.551 -8.938 2.271 1 97.75 90 PHE A C 1
ATOM 677 O O . PHE A 1 90 ? 4.203 -7.785 2.539 1 97.75 90 PHE A O 1
ATOM 684 N N . LEU A 1 91 ? 3.801 -9.961 2.607 1 97.44 91 LEU A N 1
ATOM 685 C CA . LEU A 1 91 ? 2.451 -9.773 3.129 1 97.44 91 LEU A CA 1
ATOM 686 C C . LEU A 1 91 ? 2.354 -10.25 4.574 1 97.44 91 LEU A C 1
ATOM 688 O O . LEU A 1 91 ? 1.329 -10.047 5.23 1 97.44 91 LEU A O 1
ATOM 692 N N . GLY A 1 92 ? 3.357 -10.938 5.055 1 96.94 92 GLY A N 1
ATOM 693 C CA . GLY A 1 92 ? 3.352 -11.43 6.422 1 96.94 92 GLY A CA 1
ATOM 694 C C . GLY A 1 92 ? 2.512 -12.688 6.602 1 96.94 92 GLY A C 1
ATOM 695 O O . GLY A 1 92 ? 2.137 -13.031 7.723 1 96.94 92 GLY A O 1
ATOM 696 N N . ILE A 1 93 ? 2.182 -13.328 5.48 1 97.94 93 ILE A N 1
ATOM 697 C CA . ILE A 1 93 ? 1.352 -14.523 5.574 1 97.94 93 ILE A CA 1
ATOM 698 C C . ILE A 1 93 ? 2.074 -15.703 4.934 1 97.94 93 ILE A C 1
ATOM 700 O O . ILE A 1 93 ? 3.045 -15.523 4.195 1 97.94 93 ILE A O 1
ATOM 704 N N . THR A 1 94 ? 1.621 -16.859 5.219 1 97.94 94 THR A N 1
ATOM 705 C CA . THR A 1 94 ? 2.115 -18.078 4.586 1 97.94 94 THR A CA 1
ATOM 706 C C . THR A 1 94 ? 0.96 -18.891 4.02 1 97.94 94 THR A C 1
ATOM 708 O O . THR A 1 94 ? -0.192 -18.719 4.418 1 97.94 94 THR A O 1
ATOM 711 N N . GLY A 1 95 ? 1.258 -19.656 3.045 1 98.12 95 GLY A N 1
ATOM 712 C CA . GLY A 1 95 ? 0.271 -20.547 2.465 1 98.12 95 GLY A CA 1
ATOM 713 C C . GLY A 1 95 ? 0.728 -22 2.426 1 98.12 95 GLY A C 1
ATOM 714 O O . GLY A 1 95 ? 1.913 -22.281 2.609 1 98.12 95 GLY A O 1
ATOM 715 N N . ASP A 1 96 ? -0.252 -22.859 2.297 1 98.38 96 ASP A N 1
ATOM 716 C CA . ASP A 1 96 ? 0.008 -24.281 2.084 1 98.38 96 ASP A CA 1
ATOM 717 C C . ASP A 1 96 ? -0.123 -24.656 0.606 1 98.38 96 ASP A C 1
ATOM 719 O O . ASP A 1 96 ? -1.036 -24.188 -0.076 1 98.38 96 ASP A O 1
ATOM 723 N N . VAL A 1 97 ? 0.766 -25.547 0.237 1 98.44 97 VAL A N 1
ATOM 724 C CA . VAL A 1 97 ? 0.746 -25.938 -1.165 1 98.44 97 VAL A CA 1
ATOM 725 C C . VAL A 1 97 ? 0.063 -27.297 -1.302 1 98.44 97 VAL A C 1
ATOM 727 O O . VAL A 1 97 ? 0.389 -28.25 -0.576 1 98.44 97 VAL A O 1
ATOM 730 N N . ILE A 1 98 ? -0.887 -27.344 -2.197 1 98.5 98 ILE A N 1
ATOM 731 C CA . ILE A 1 98 ? -1.591 -28.578 -2.523 1 98.5 98 ILE A CA 1
ATOM 732 C C . ILE A 1 98 ? -1.313 -28.953 -3.975 1 98.5 98 ILE A C 1
ATOM 734 O O . ILE A 1 98 ? -1.477 -28.141 -4.883 1 98.5 98 ILE A O 1
ATOM 738 N N . ALA A 1 99 ? -0.917 -30.219 -4.184 1 98.06 99 ALA A N 1
ATOM 739 C CA . ALA A 1 99 ? -0.717 -30.703 -5.543 1 98.06 99 ALA A CA 1
ATOM 740 C C . ALA A 1 99 ? -2.043 -31.094 -6.184 1 98.06 99 ALA A C 1
ATOM 742 O O . ALA A 1 99 ? -2.74 -31.984 -5.684 1 98.06 99 ALA A O 1
ATOM 743 N N . ILE A 1 100 ? -2.408 -30.453 -7.176 1 98.44 100 ILE A N 1
ATOM 744 C CA . ILE A 1 100 ? -3.629 -30.766 -7.906 1 98.44 100 ILE A CA 1
ATOM 745 C C . ILE A 1 100 ? -3.32 -31.797 -9 1 98.44 100 ILE A C 1
ATOM 747 O O . ILE A 1 100 ? -3.994 -32.812 -9.109 1 98.44 100 ILE A O 1
ATOM 751 N N . ASN A 1 101 ? -2.357 -31.609 -9.812 1 97.94 101 ASN A N 1
ATOM 752 C CA . ASN A 1 101 ? -1.805 -32.469 -10.844 1 97.94 101 ASN A CA 1
ATOM 753 C C . ASN A 1 101 ? -0.301 -32.281 -11.008 1 97.94 101 ASN A C 1
ATOM 755 O O . ASN A 1 101 ? 0.133 -31.375 -11.734 1 97.94 101 ASN A O 1
ATOM 759 N N . GLU A 1 102 ? 0.529 -33.031 -10.359 1 95.44 102 GLU A N 1
ATOM 760 C CA . GLU A 1 102 ? 1.979 -32.875 -10.32 1 95.44 102 GLU A CA 1
ATOM 761 C C . GLU A 1 102 ? 2.59 -33 -11.711 1 95.44 102 GLU A C 1
ATOM 763 O O . GLU A 1 102 ? 3.52 -32.25 -12.055 1 95.44 102 GLU A O 1
ATOM 768 N N . GLU A 1 103 ? 2.119 -33.969 -12.508 1 94.81 103 GLU A N 1
ATOM 769 C CA . GLU A 1 103 ? 2.635 -34.156 -13.852 1 94.81 103 GLU A CA 1
ATOM 770 C C . GLU A 1 103 ? 2.439 -32.938 -14.727 1 94.81 103 GLU A C 1
ATOM 772 O O . GLU A 1 103 ? 3.273 -32.625 -15.578 1 94.81 103 GLU A O 1
ATOM 777 N N . GLU A 1 104 ? 1.372 -32.25 -14.461 1 95.5 104 GLU A N 1
ATOM 778 C CA . GLU A 1 104 ? 1.064 -31.062 -15.234 1 95.5 104 GLU A CA 1
ATOM 779 C C . GLU A 1 104 ? 1.59 -29.812 -14.539 1 95.5 104 GLU A C 1
ATOM 781 O O . GLU A 1 104 ? 1.267 -28.688 -14.945 1 95.5 104 GLU A O 1
ATOM 786 N N . ASN A 1 105 ? 2.33 -30.016 -13.5 1 96.88 105 ASN A N 1
ATOM 787 C CA . ASN A 1 105 ? 2.854 -28.875 -12.742 1 96.88 105 ASN A CA 1
ATOM 788 C C . ASN A 1 105 ? 1.746 -27.906 -12.367 1 96.88 105 ASN A C 1
ATOM 790 O O . ASN A 1 105 ? 1.87 -26.703 -12.602 1 96.88 105 ASN A O 1
ATOM 794 N N . HIS A 1 106 ? 0.706 -28.453 -11.844 1 98.5 106 HIS A N 1
ATOM 795 C CA . HIS A 1 106 ? -0.466 -27.703 -11.398 1 98.5 106 HIS A CA 1
ATOM 796 C C . HIS A 1 106 ? -0.645 -27.828 -9.883 1 98.5 106 HIS A C 1
ATOM 798 O O . HIS A 1 106 ? -0.872 -28.922 -9.359 1 98.5 106 HIS A O 1
ATOM 804 N N . TYR A 1 107 ? -0.534 -26.688 -9.195 1 98.75 107 TYR A N 1
ATOM 805 C CA . TYR A 1 107 ? -0.595 -26.641 -7.738 1 98.75 107 TYR A CA 1
ATOM 806 C C . TYR A 1 107 ? -1.538 -25.547 -7.273 1 98.75 107 TYR A C 1
ATOM 808 O O . TYR A 1 107 ? -1.865 -24.625 -8.039 1 98.75 107 TYR A O 1
ATOM 816 N N . HIS A 1 108 ? -1.992 -25.688 -6.059 1 98.88 108 HIS A N 1
ATOM 817 C CA . HIS A 1 108 ? -2.742 -24.625 -5.387 1 98.88 108 HIS A CA 1
ATOM 818 C C . HIS A 1 108 ? -1.997 -24.125 -4.152 1 98.88 108 HIS A C 1
ATOM 820 O O . HIS A 1 108 ? -1.284 -24.891 -3.498 1 98.88 108 HIS A O 1
ATOM 826 N N . ILE A 1 109 ? -2.094 -22.875 -3.893 1 98.81 109 ILE A N 1
ATOM 827 C CA . ILE A 1 109 ? -1.651 -22.281 -2.633 1 98.81 109 ILE A CA 1
ATOM 828 C C . ILE A 1 109 ? -2.863 -21.859 -1.812 1 98.81 109 ILE A C 1
ATOM 830 O O . ILE A 1 109 ? -3.695 -21.078 -2.285 1 98.81 109 ILE A O 1
ATOM 834 N N . VAL A 1 110 ? -2.945 -22.359 -0.599 1 98.88 110 VAL A N 1
ATOM 835 C CA . VAL A 1 110 ? -4.086 -22.062 0.265 1 98.88 110 VAL A CA 1
ATOM 836 C C . VAL A 1 110 ? -3.631 -21.219 1.454 1 98.88 110 VAL A C 1
ATOM 838 O O . VAL A 1 110 ? -2.613 -21.516 2.084 1 98.88 110 VAL A O 1
ATOM 841 N N . PHE A 1 111 ? -4.324 -20.141 1.75 1 98.56 111 PHE A N 1
ATOM 842 C CA . PHE A 1 111 ? -4.043 -19.312 2.92 1 98.56 111 PHE A CA 1
ATOM 843 C C . PHE A 1 111 ? -5.324 -18.688 3.461 1 98.56 111 PHE A C 1
ATOM 845 O O . PHE A 1 111 ? -6.367 -18.734 2.805 1 98.56 111 PHE A O 1
ATOM 852 N N . HIS A 1 112 ? -5.277 -18.094 4.637 1 98.12 112 HIS A N 1
ATOM 853 C CA . HIS A 1 112 ? -6.523 -17.75 5.316 1 98.12 112 HIS A CA 1
ATOM 854 C C . HIS A 1 112 ? -6.547 -16.281 5.703 1 98.12 112 HIS A C 1
ATOM 856 O O . HIS A 1 112 ? -7.543 -15.781 6.234 1 98.12 112 HIS A O 1
ATOM 862 N N . GLU A 1 113 ? -5.457 -15.602 5.492 1 97.19 113 GLU A N 1
ATOM 863 C CA . GLU A 1 113 ? -5.383 -14.164 5.758 1 97.19 113 GLU A CA 1
ATOM 864 C C . GLU A 1 113 ? -4.977 -13.398 4.504 1 97.19 113 GLU A C 1
ATOM 866 O O . GLU A 1 113 ? -4.195 -13.891 3.691 1 97.19 113 GLU A O 1
ATOM 871 N N . ASN A 1 114 ? -5.531 -12.258 4.305 1 97.62 114 ASN A N 1
ATOM 872 C CA . ASN A 1 114 ? -5.207 -11.359 3.201 1 97.62 114 ASN A CA 1
ATOM 873 C C . ASN A 1 114 ? -5.18 -9.898 3.648 1 97.62 114 ASN A C 1
ATOM 875 O O . ASN A 1 114 ? -6.23 -9.266 3.756 1 97.62 114 ASN A O 1
ATOM 879 N N . PRO A 1 115 ? -4.023 -9.344 3.855 1 96.88 115 PRO A N 1
ATOM 880 C CA . PRO A 1 115 ? -3.914 -7.969 4.34 1 96.88 115 PRO A CA 1
ATOM 881 C C . PRO A 1 115 ? -4.551 -6.957 3.391 1 96.88 115 PRO A C 1
ATOM 883 O O . PRO A 1 115 ? -4.875 -5.84 3.801 1 96.88 115 PRO A O 1
ATOM 886 N N . LEU A 1 116 ? -4.766 -7.293 2.139 1 97.5 116 LEU A N 1
ATOM 887 C CA . LEU A 1 116 ? -5.27 -6.348 1.147 1 97.5 116 LEU A CA 1
ATOM 888 C C . LEU A 1 116 ? -6.77 -6.129 1.314 1 97.5 116 LEU A C 1
ATOM 890 O O . LEU A 1 116 ? -7.305 -5.105 0.879 1 97.5 116 LEU A O 1
ATOM 894 N N . ASP A 1 117 ? -7.406 -7.055 1.914 1 96.56 117 ASP A N 1
ATOM 895 C CA . ASP A 1 117 ? -8.859 -6.941 1.889 1 96.56 117 ASP A CA 1
ATOM 896 C C . ASP A 1 117 ? -9.43 -6.805 3.301 1 96.56 117 ASP A C 1
ATOM 898 O O . ASP A 1 117 ? -10.586 -7.152 3.549 1 96.56 117 ASP A O 1
ATOM 902 N N . GLN A 1 118 ? -8.641 -6.309 4.273 1 92.94 118 GLN A N 1
ATOM 903 C CA . GLN A 1 118 ? -8.992 -6.16 5.68 1 92.94 118 GLN A CA 1
ATOM 904 C C . GLN A 1 118 ? -10.258 -5.316 5.836 1 92.94 118 GLN A C 1
ATOM 906 O O . GLN A 1 118 ? -11.07 -5.57 6.73 1 92.94 118 GLN A O 1
ATOM 911 N N . PHE A 1 119 ? -10.5 -4.371 5.016 1 92.31 119 PHE A N 1
ATOM 912 C CA . PHE A 1 119 ? -11.594 -3.424 5.191 1 92.31 119 PHE A CA 1
ATOM 913 C C . PHE A 1 119 ? -12.523 -3.438 3.984 1 92.31 119 PHE A C 1
ATOM 915 O O . PHE A 1 119 ? -13.094 -2.406 3.623 1 92.31 119 PHE A O 1
ATOM 922 N N . VAL A 1 120 ? -12.656 -4.625 3.467 1 94.81 120 VAL A N 1
ATOM 923 C CA . VAL A 1 120 ? -13.398 -4.645 2.207 1 94.81 120 VAL A CA 1
ATOM 924 C C . VAL A 1 120 ? -14.617 -5.559 2.334 1 94.81 120 VAL A C 1
ATOM 926 O O . VAL A 1 120 ? -14.523 -6.656 2.891 1 94.81 120 VAL A O 1
ATOM 929 N N . GLU A 1 121 ? -15.703 -5.051 1.966 1 92.5 121 GLU A N 1
ATOM 930 C CA . GLU A 1 121 ? -16.891 -5.84 1.679 1 92.5 121 GLU A CA 1
ATOM 931 C C . GLU A 1 121 ? -17.312 -5.703 0.217 1 92.5 121 GLU A C 1
ATOM 933 O O . GLU A 1 121 ? -17.422 -4.59 -0.301 1 92.5 121 GLU A O 1
ATOM 938 N N . LEU A 1 122 ? -17.531 -6.766 -0.435 1 91.81 122 LEU A N 1
ATOM 939 C CA . LEU A 1 122 ? -17.875 -6.734 -1.849 1 91.81 122 LEU A CA 1
ATOM 940 C C . LEU A 1 122 ? -19.391 -6.656 -2.027 1 91.81 122 LEU A C 1
ATOM 942 O O . LEU A 1 122 ? -20.125 -7.57 -1.624 1 91.81 122 LEU A O 1
ATOM 946 N N . PRO A 1 123 ? -19.797 -5.566 -2.609 1 90.62 123 PRO A N 1
ATOM 947 C CA . PRO A 1 123 ? -21.234 -5.52 -2.902 1 90.62 123 PRO A CA 1
ATOM 948 C C . PRO A 1 123 ? -21.656 -6.535 -3.965 1 90.62 123 PRO A C 1
ATOM 950 O O . PRO A 1 123 ? -20.812 -7.012 -4.734 1 90.62 123 PRO A O 1
ATOM 953 N N . ASP A 1 124 ? -22.922 -6.75 -4.102 1 90.94 124 ASP A N 1
ATOM 954 C CA . ASP A 1 124 ? -23.453 -7.781 -4.984 1 90.94 124 ASP A CA 1
ATOM 955 C C . ASP A 1 124 ? -23.172 -7.449 -6.449 1 90.94 124 ASP A C 1
ATOM 957 O O . ASP A 1 124 ? -22.953 -8.352 -7.266 1 90.94 124 ASP A O 1
ATOM 961 N N . ASN A 1 125 ? -23.234 -6.215 -6.773 1 90.81 125 ASN A N 1
ATOM 962 C CA . ASN A 1 125 ? -23.062 -5.812 -8.164 1 90.81 125 ASN A CA 1
ATOM 963 C C . ASN A 1 125 ? -21.609 -5.977 -8.625 1 90.81 125 ASN A C 1
ATOM 965 O O . ASN A 1 125 ? -21.297 -5.805 -9.805 1 90.81 125 ASN A O 1
ATOM 969 N N . LEU A 1 126 ? -20.75 -6.34 -7.727 1 92.69 126 LEU A N 1
ATOM 970 C CA . LEU A 1 126 ? -19.344 -6.566 -8.062 1 92.69 126 LEU A CA 1
ATOM 971 C C . LEU A 1 126 ? -18.938 -8.008 -7.75 1 92.69 126 LEU A C 1
ATOM 973 O O . LEU A 1 126 ? -17.797 -8.266 -7.371 1 92.69 126 LEU A O 1
ATOM 977 N N . ALA A 1 127 ? -19.797 -8.906 -7.875 1 90.44 127 ALA A N 1
ATOM 978 C CA . ALA A 1 127 ? -19.562 -10.312 -7.559 1 90.44 127 ALA A CA 1
ATOM 979 C C . ALA A 1 127 ? -18.469 -10.898 -8.445 1 90.44 127 ALA A C 1
ATOM 981 O O . ALA A 1 127 ? -17.797 -11.844 -8.055 1 90.44 127 ALA A O 1
ATOM 982 N N . GLY A 1 128 ? -18.344 -10.32 -9.648 1 93.81 128 GLY A N 1
ATOM 983 C CA . GLY A 1 128 ? -17.344 -10.812 -10.594 1 93.81 128 GLY A CA 1
ATOM 984 C C . GLY A 1 128 ? -15.961 -10.25 -10.359 1 93.81 128 GLY A C 1
ATOM 985 O O . GLY A 1 128 ? -15 -10.664 -11 1 93.81 128 GLY A O 1
ATOM 986 N N . LEU A 1 129 ? -15.828 -9.359 -9.422 1 95.94 129 LEU A N 1
ATOM 987 C CA . LEU A 1 129 ? -14.539 -8.719 -9.133 1 95.94 129 LEU A CA 1
ATOM 988 C C . LEU A 1 129 ? -13.633 -9.672 -8.367 1 95.94 129 LEU A C 1
ATOM 990 O O . LEU A 1 129 ? -14.039 -10.266 -7.367 1 95.94 129 LEU A O 1
ATOM 994 N N . ASN A 1 130 ? -12.484 -9.867 -8.875 1 96.88 130 ASN A N 1
ATOM 995 C CA . ASN A 1 130 ? -11.406 -10.492 -8.117 1 96.88 130 ASN A CA 1
ATOM 996 C C . ASN A 1 130 ? -10.539 -9.453 -7.418 1 96.88 130 ASN A C 1
ATOM 998 O O . ASN A 1 130 ? -9.477 -9.086 -7.926 1 96.88 130 ASN A O 1
ATOM 1002 N N . TYR A 1 131 ? -10.914 -9.102 -6.27 1 97.31 131 TYR A N 1
ATOM 1003 C CA . TYR A 1 131 ? -10.398 -7.941 -5.555 1 97.31 131 TYR A CA 1
ATOM 1004 C C . TYR A 1 131 ? -8.883 -8.031 -5.375 1 97.31 131 TYR A C 1
ATOM 1006 O O . TYR A 1 131 ? -8.18 -7.031 -5.48 1 97.31 131 TYR A O 1
ATOM 1014 N N . SER A 1 132 ? -8.391 -9.25 -5.102 1 97.94 132 SER A N 1
ATOM 1015 C CA . SER A 1 132 ? -6.98 -9.414 -4.785 1 97.94 132 SER A CA 1
ATOM 1016 C C . SER A 1 132 ? -6.207 -9.977 -5.977 1 97.94 132 SER A C 1
ATOM 1018 O O . SER A 1 132 ? -5.145 -10.578 -5.809 1 97.94 132 SER A O 1
ATOM 1020 N N . ASN A 1 133 ? -6.77 -9.75 -7.195 1 98.06 133 ASN A N 1
ATOM 1021 C CA . ASN A 1 133 ? -6.137 -10.242 -8.414 1 98.06 133 ASN A CA 1
ATOM 1022 C C . ASN A 1 133 ? -4.73 -9.68 -8.586 1 98.06 133 ASN A C 1
ATOM 1024 O O . ASN A 1 133 ? -3.93 -10.219 -9.352 1 98.06 133 ASN A O 1
ATOM 1028 N N . ILE A 1 134 ? -4.449 -8.617 -7.914 1 98.44 134 ILE A N 1
ATOM 1029 C CA . ILE A 1 134 ? -3.117 -8.023 -7.992 1 98.44 134 ILE A CA 1
ATOM 1030 C C . ILE A 1 134 ? -2.074 -9.023 -7.5 1 98.44 134 ILE A C 1
ATOM 1032 O O . ILE A 1 134 ? -0.941 -9.039 -7.988 1 98.44 134 ILE A O 1
ATOM 1036 N N . ILE A 1 135 ? -2.414 -9.875 -6.531 1 98.69 135 ILE A N 1
ATOM 1037 C CA . ILE A 1 135 ? -1.502 -10.891 -6.023 1 98.69 135 ILE A CA 1
ATOM 1038 C C . ILE A 1 135 ? -1.128 -11.859 -7.145 1 98.69 135 ILE A C 1
ATOM 1040 O O . ILE A 1 135 ? 0.048 -12.18 -7.332 1 98.69 135 ILE A O 1
ATOM 1044 N N . CYS A 1 136 ? -2.141 -12.305 -7.898 1 98.75 136 CYS A N 1
ATOM 1045 C CA . CYS A 1 136 ? -1.876 -13.148 -9.055 1 98.75 136 CYS A CA 1
ATOM 1046 C C . CYS A 1 136 ? -0.948 -12.453 -10.047 1 98.75 136 CYS A C 1
ATOM 1048 O O . CYS A 1 136 ? -0 -13.055 -10.547 1 98.75 136 CYS A O 1
ATOM 1050 N N . GLY A 1 137 ? -1.236 -11.203 -10.305 1 98.69 137 GLY A N 1
ATOM 1051 C CA . GLY A 1 137 ? -0.375 -10.438 -11.188 1 98.69 137 GLY A CA 1
ATOM 1052 C C . GLY A 1 137 ? 1.071 -10.398 -10.734 1 98.69 137 GLY A C 1
ATOM 1053 O O . GLY A 1 137 ? 1.988 -10.57 -11.539 1 98.69 137 GLY A O 1
ATOM 1054 N N . VAL A 1 138 ? 1.297 -10.109 -9.461 1 98.69 138 VAL A N 1
ATOM 1055 C CA . VAL A 1 138 ? 2.641 -10.047 -8.898 1 98.69 138 VAL A CA 1
ATOM 1056 C C . VAL A 1 138 ? 3.363 -11.375 -9.125 1 98.69 138 VAL A C 1
ATOM 1058 O O . VAL A 1 138 ? 4.516 -11.391 -9.57 1 98.69 138 VAL A O 1
ATOM 1061 N N . ILE A 1 139 ? 2.691 -12.477 -8.844 1 98.75 139 ILE A N 1
ATOM 1062 C CA . ILE A 1 139 ? 3.279 -13.797 -9 1 98.75 139 ILE A CA 1
ATOM 1063 C C . ILE A 1 139 ? 3.621 -14.039 -10.469 1 98.75 139 ILE A C 1
ATOM 1065 O O . ILE A 1 139 ? 4.734 -14.461 -10.789 1 98.75 139 ILE A O 1
ATOM 1069 N N . ILE A 1 140 ? 2.705 -13.719 -11.344 1 98.62 140 ILE A N 1
ATOM 1070 C CA . ILE A 1 140 ? 2.896 -13.898 -12.781 1 98.62 140 ILE A CA 1
ATOM 1071 C C . ILE A 1 140 ? 4.09 -13.07 -13.25 1 98.62 140 ILE A C 1
ATOM 1073 O O . ILE A 1 140 ? 4.988 -13.586 -13.922 1 98.62 140 ILE A O 1
ATOM 1077 N N . GLY A 1 141 ? 4.102 -11.82 -12.875 1 98.25 141 GLY A N 1
ATOM 1078 C CA . GLY A 1 141 ? 5.18 -10.938 -13.289 1 98.25 141 GLY A CA 1
ATOM 1079 C C . GLY A 1 141 ? 6.535 -11.359 -12.758 1 98.25 141 GLY A C 1
ATOM 1080 O O . GLY A 1 141 ? 7.535 -11.305 -13.469 1 98.25 141 GLY A O 1
ATOM 1081 N N . ALA A 1 142 ? 6.57 -11.727 -11.5 1 98 142 ALA A N 1
ATOM 1082 C CA . ALA A 1 142 ? 7.82 -12.172 -10.883 1 98 142 ALA A CA 1
ATOM 1083 C C . ALA A 1 142 ? 8.391 -13.383 -11.617 1 98 142 ALA A C 1
ATOM 1085 O O . ALA A 1 142 ? 9.578 -13.398 -11.961 1 98 142 ALA A O 1
ATOM 1086 N N . LEU A 1 143 ? 7.574 -14.359 -11.859 1 97.38 143 LEU A N 1
ATOM 1087 C CA . LEU A 1 143 ? 8.031 -15.586 -12.492 1 97.38 143 LEU A CA 1
ATOM 1088 C C . LEU A 1 143 ? 8.391 -15.336 -13.953 1 97.38 143 LEU A C 1
ATOM 1090 O O . LEU A 1 143 ? 9.328 -15.938 -14.484 1 97.38 143 LEU A O 1
ATOM 1094 N N . GLU A 1 144 ? 7.625 -14.461 -14.578 1 96.31 144 GLU A N 1
ATOM 1095 C CA . GLU A 1 144 ? 7.957 -14.102 -15.953 1 96.31 144 GLU A CA 1
ATOM 1096 C C . GLU A 1 144 ? 9.375 -13.539 -16.047 1 96.31 144 GLU A C 1
ATOM 1098 O O . GLU A 1 144 ? 10.078 -13.797 -17.031 1 96.31 144 GLU A O 1
ATOM 1103 N N . GLN A 1 145 ? 9.758 -12.758 -15.086 1 94.56 145 GLN A N 1
ATOM 1104 C CA . GLN A 1 145 ? 11.109 -12.211 -15.039 1 94.56 145 GLN A CA 1
ATOM 1105 C C . GLN A 1 145 ? 12.148 -13.328 -14.984 1 94.56 145 GLN A C 1
ATOM 1107 O O . GLN A 1 145 ? 13.297 -13.125 -15.383 1 94.56 145 GLN A O 1
ATOM 1112 N N . LEU A 1 146 ? 11.82 -14.469 -14.555 1 92.5 146 LEU A N 1
ATOM 1113 C CA . LEU A 1 146 ? 12.703 -15.625 -14.469 1 92.5 146 LEU A CA 1
ATOM 1114 C C . LEU A 1 146 ? 12.469 -16.578 -15.633 1 92.5 146 LEU A C 1
ATOM 1116 O O . LEU A 1 146 ? 12.883 -17.734 -15.594 1 92.5 146 LEU A O 1
ATOM 1120 N N . GLN A 1 147 ? 11.711 -16.109 -16.594 1 94.06 147 GLN A N 1
ATOM 1121 C CA . GLN A 1 147 ? 11.398 -16.859 -17.812 1 94.06 147 GLN A CA 1
ATOM 1122 C C . GLN A 1 147 ? 10.523 -18.078 -17.516 1 94.06 147 GLN A C 1
ATOM 1124 O O . GLN A 1 147 ? 10.688 -19.125 -18.125 1 94.06 147 GLN A O 1
ATOM 1129 N N . ILE A 1 148 ? 9.742 -17.953 -16.578 1 95.44 148 ILE A N 1
ATOM 1130 C CA . ILE A 1 148 ? 8.742 -18.969 -16.234 1 95.44 148 ILE A CA 1
ATOM 1131 C C . ILE A 1 148 ? 7.344 -18.406 -16.484 1 95.44 148 ILE A C 1
ATOM 1133 O O . ILE A 1 148 ? 6.949 -17.422 -15.859 1 95.44 148 ILE A O 1
ATOM 1137 N N . LYS A 1 149 ? 6.664 -19 -17.344 1 97.25 149 LYS A N 1
ATOM 1138 C CA . LYS A 1 149 ? 5.301 -18.578 -17.641 1 97.25 149 LYS A CA 1
ATOM 1139 C C . LYS A 1 149 ? 4.281 -19.438 -16.906 1 97.25 149 LYS A C 1
ATOM 1141 O O . LYS A 1 149 ? 4.332 -20.672 -16.969 1 97.25 149 LYS A O 1
ATOM 1146 N N . VAL A 1 150 ? 3.344 -18.734 -16.219 1 98.38 150 VAL A N 1
ATOM 1147 C CA . VAL A 1 150 ? 2.367 -19.5 -15.445 1 98.38 150 VAL A CA 1
ATOM 1148 C C . VAL A 1 150 ? 0.973 -18.906 -15.656 1 98.38 150 VAL A C 1
ATOM 1150 O O . VAL A 1 150 ? 0.832 -17.766 -16.094 1 98.38 150 VAL A O 1
ATOM 1153 N N . GLN A 1 151 ? 0.009 -19.75 -15.461 1 98.31 151 GLN A N 1
ATOM 1154 C CA . GLN A 1 151 ? -1.354 -19.312 -15.18 1 98.31 151 GLN A CA 1
ATOM 1155 C C . GLN A 1 151 ? -1.615 -19.25 -13.68 1 98.31 151 GLN A C 1
ATOM 1157 O O . GLN A 1 151 ? -1.3 -20.188 -12.945 1 98.31 151 GLN A O 1
ATOM 1162 N N . CYS A 1 152 ? -2.107 -18.172 -13.234 1 98.75 152 CYS A N 1
ATOM 1163 C CA . CYS A 1 152 ? -2.381 -17.984 -11.812 1 98.75 152 CYS A CA 1
ATOM 1164 C C . CYS A 1 152 ? -3.73 -17.297 -11.609 1 98.75 152 CYS A C 1
ATOM 1166 O O . CYS A 1 152 ? -3.998 -16.25 -12.188 1 98.75 152 CYS A O 1
ATOM 1168 N N . GLU A 1 153 ? -4.57 -17.891 -10.789 1 98.44 153 GLU A N 1
ATOM 1169 C CA . GLU A 1 153 ? -5.891 -17.312 -10.547 1 98.44 153 GLU A CA 1
ATOM 1170 C C . GLU A 1 153 ? -6.438 -17.734 -9.18 1 98.44 153 GLU A C 1
ATOM 1172 O O . GLU A 1 153 ? -6.16 -18.844 -8.719 1 98.44 153 GLU A O 1
ATOM 1177 N N . PHE A 1 154 ? -7.215 -16.891 -8.609 1 98.44 154 PHE A N 1
ATOM 1178 C CA . PHE A 1 154 ? -7.945 -17.266 -7.402 1 98.44 154 PHE A CA 1
ATOM 1179 C C . PHE A 1 154 ? -9.07 -18.234 -7.738 1 98.44 154 PHE A C 1
ATOM 1181 O O . PHE A 1 154 ? -9.898 -17.953 -8.609 1 98.44 154 PHE A O 1
ATOM 1188 N N . VAL A 1 155 ? -9.062 -19.359 -7.059 1 98.38 155 VAL A N 1
ATOM 1189 C CA . VAL A 1 155 ? -10.156 -20.312 -7.254 1 98.38 155 VAL A CA 1
ATOM 1190 C C . VAL A 1 155 ? -11.094 -20.281 -6.047 1 98.38 155 VAL A C 1
ATOM 1192 O O . VAL A 1 155 ? -12.242 -20.719 -6.133 1 98.38 155 VAL A O 1
ATOM 1195 N N . LYS A 1 156 ? -10.625 -19.812 -4.902 1 98.12 156 LYS A N 1
ATOM 1196 C CA . LYS A 1 156 ? -11.43 -19.5 -3.725 1 98.12 156 LYS A CA 1
ATOM 1197 C C . LYS A 1 156 ? -11.078 -18.109 -3.18 1 98.12 156 LYS A C 1
ATOM 1199 O O . LYS A 1 156 ? -9.914 -17.703 -3.213 1 98.12 156 LYS A O 1
ATOM 1204 N N . ASP A 1 157 ? -12.031 -17.469 -2.734 1 97.62 157 ASP A N 1
ATOM 1205 C CA . ASP A 1 157 ? -11.93 -16.109 -2.207 1 97.62 157 ASP A CA 1
ATOM 1206 C C . ASP A 1 157 ? -12.875 -15.906 -1.027 1 97.62 157 ASP A C 1
ATOM 1208 O O . ASP A 1 157 ? -14.102 -15.945 -1.191 1 97.62 157 ASP A O 1
ATOM 1212 N N . MET A 1 158 ? -12.375 -15.617 0.059 1 96.75 158 MET A N 1
ATOM 1213 C CA . MET A 1 158 ? -13.203 -15.492 1.254 1 96.75 158 MET A CA 1
ATOM 1214 C C . MET A 1 158 ? -14.148 -14.297 1.142 1 96.75 158 MET A C 1
ATOM 1216 O O . MET A 1 158 ? -15.219 -14.289 1.747 1 96.75 158 MET A O 1
ATOM 1220 N N . LEU A 1 159 ? -13.734 -13.242 0.353 1 95.75 159 LEU A N 1
ATOM 1221 C CA . LEU A 1 159 ? -14.633 -12.125 0.096 1 95.75 159 LEU A CA 1
ATOM 1222 C C . LEU A 1 159 ? -15.906 -12.594 -0.601 1 95.75 159 LEU A C 1
ATOM 1224 O O . LEU A 1 159 ? -16.922 -11.898 -0.58 1 95.75 159 LEU A O 1
ATOM 1228 N N . LYS A 1 160 ? -15.836 -13.727 -1.181 1 95.19 160 LYS A N 1
ATOM 1229 C CA . LYS A 1 160 ? -16.969 -14.266 -1.936 1 95.19 160 LYS A CA 1
ATOM 1230 C C . LYS A 1 160 ? -17.625 -15.422 -1.195 1 95.19 160 LYS A C 1
ATOM 1232 O O . LYS A 1 160 ? -18.359 -16.203 -1.792 1 95.19 160 LYS A O 1
ATOM 1237 N N . GLY A 1 161 ? -17.25 -15.617 0.037 1 94.38 161 GLY A N 1
ATOM 1238 C CA . GLY A 1 161 ? -17.953 -16.562 0.901 1 94.38 161 GLY A CA 1
ATOM 1239 C C . GLY A 1 161 ? -17.234 -17.891 1.03 1 94.38 161 GLY A C 1
ATOM 1240 O O . GLY A 1 161 ? -17.719 -18.797 1.718 1 94.38 161 GLY A O 1
ATOM 1241 N N . HIS A 1 162 ? -16.094 -18.047 0.431 1 97.38 162 HIS A N 1
ATOM 1242 C CA . HIS A 1 162 ? -15.328 -19.297 0.586 1 97.38 162 HIS A CA 1
ATOM 1243 C C . HIS A 1 162 ? -14.664 -19.359 1.955 1 97.38 162 HIS A C 1
ATOM 1245 O O . HIS A 1 162 ? -14.578 -18.344 2.66 1 97.38 162 HIS A O 1
ATOM 1251 N N . ASP A 1 163 ? -14.211 -20.5 2.369 1 97.62 163 ASP A N 1
ATOM 1252 C CA . ASP A 1 163 ? -13.672 -20.719 3.709 1 97.62 163 ASP A CA 1
ATOM 1253 C C . ASP A 1 163 ? -12.172 -20.422 3.756 1 97.62 163 ASP A C 1
ATOM 1255 O O . ASP A 1 163 ? -11.57 -20.391 4.832 1 97.62 163 ASP A O 1
ATOM 1259 N N . ALA A 1 164 ? -11.609 -20.25 2.535 1 98.5 164 ALA A N 1
ATOM 1260 C CA . ALA A 1 164 ? -10.188 -19.938 2.428 1 98.5 164 ALA A CA 1
ATOM 1261 C C . ALA A 1 164 ? -9.891 -19.188 1.132 1 98.5 164 ALA A C 1
ATOM 1263 O O . ALA A 1 164 ? -10.75 -19.094 0.253 1 98.5 164 ALA A O 1
ATOM 1264 N N . TYR A 1 165 ? -8.734 -18.531 1.103 1 98.56 165 TYR A N 1
ATOM 1265 C CA . TYR A 1 165 ? -8.18 -18.109 -0.179 1 98.56 165 TYR A CA 1
ATOM 1266 C C . TYR A 1 165 ? -7.414 -19.25 -0.84 1 98.56 165 TYR A C 1
ATOM 1268 O O . TYR A 1 165 ? -6.703 -20 -0.167 1 98.56 165 TYR A O 1
ATOM 1276 N N . GLU A 1 166 ? -7.637 -19.344 -2.07 1 98.81 166 GLU A N 1
ATOM 1277 C CA . GLU A 1 166 ? -6.945 -20.406 -2.805 1 98.81 166 GLU A CA 1
ATOM 1278 C C . GLU A 1 166 ? -6.523 -19.922 -4.191 1 98.81 166 GLU A C 1
ATOM 1280 O O . GLU A 1 166 ? -7.363 -19.5 -4.984 1 98.81 166 GLU A O 1
ATOM 1285 N N . LEU A 1 167 ? -5.242 -20.031 -4.461 1 98.75 167 LEU A N 1
ATOM 1286 C CA . LEU A 1 167 ? -4.672 -19.688 -5.758 1 98.75 167 LEU A CA 1
ATOM 1287 C C . LEU A 1 167 ? -4.332 -20.938 -6.559 1 98.75 167 LEU A C 1
ATOM 1289 O O . LEU A 1 167 ? -3.68 -21.859 -6.043 1 98.75 167 LEU A O 1
ATOM 1293 N N . SER A 1 168 ? -4.824 -21 -7.676 1 98.88 168 SER A N 1
ATOM 1294 C CA . SER A 1 168 ? -4.363 -22.016 -8.633 1 98.88 168 SER A CA 1
ATOM 1295 C C . SER A 1 168 ? -3.166 -21.516 -9.43 1 98.88 168 SER A C 1
ATOM 1297 O O . SER A 1 168 ? -3.197 -20.406 -9.977 1 98.88 168 SER A O 1
ATOM 1299 N N . ILE A 1 169 ? -2.145 -22.266 -9.461 1 98.69 169 ILE A N 1
ATOM 1300 C C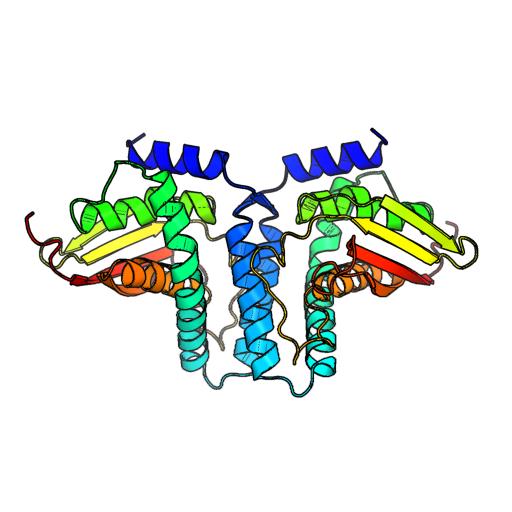A . ILE A 1 169 ? -0.948 -21.906 -10.227 1 98.69 169 ILE A CA 1
ATOM 1301 C C . ILE A 1 169 ? -0.543 -23.094 -11.109 1 98.69 169 ILE A C 1
ATOM 1303 O O . ILE A 1 169 ? -0.327 -24.203 -10.625 1 98.69 169 ILE A O 1
ATOM 1307 N N . LYS A 1 170 ? -0.474 -22.844 -12.32 1 98.38 170 LYS A N 1
ATOM 1308 C CA . LYS A 1 170 ? -0.135 -23.875 -13.289 1 98.38 170 LYS A CA 1
ATOM 1309 C C . LYS A 1 170 ? 0.98 -23.422 -14.227 1 98.38 170 LYS A C 1
ATOM 1311 O O . LYS A 1 170 ? 0.919 -22.312 -14.773 1 98.38 170 LYS A O 1
ATOM 1316 N N . LEU A 1 171 ? 1.947 -24.312 -14.375 1 97.44 171 LEU A N 1
ATOM 1317 C CA . LEU A 1 171 ? 3.051 -24.016 -15.281 1 97.44 171 LEU A CA 1
ATOM 1318 C C . LEU A 1 171 ? 2.607 -24.125 -16.734 1 97.44 171 LEU A C 1
ATOM 1320 O O . LEU A 1 171 ? 1.975 -25.109 -17.125 1 97.44 171 LEU A O 1
ATOM 1324 N N . ILE A 1 172 ? 2.857 -23.109 -17.484 1 95.56 172 ILE A N 1
ATOM 1325 C CA . ILE A 1 172 ? 2.547 -23.141 -18.906 1 95.56 172 ILE A CA 1
ATOM 1326 C C . ILE A 1 172 ? 3.814 -23.422 -19.703 1 95.56 172 ILE A C 1
ATOM 1328 O O . ILE A 1 172 ? 3.816 -24.281 -20.594 1 95.56 172 ILE A O 1
ATOM 1332 N N . GLN A 1 173 ? 4.863 -22.672 -19.469 1 88.56 173 GLN A N 1
ATOM 1333 C CA . GLN A 1 173 ? 6.125 -22.781 -20.188 1 88.56 173 GLN A CA 1
ATOM 1334 C C . GLN A 1 173 ? 7.297 -22.344 -19.328 1 88.56 173 GLN A C 1
ATOM 1336 O O . GLN A 1 173 ? 7.195 -21.359 -18.578 1 88.56 173 GLN A O 1
ATOM 1341 N N . ALA A 1 174 ? 8.094 -23.203 -19.281 1 77.69 174 ALA A N 1
ATOM 1342 C CA . ALA A 1 174 ? 9.312 -22.797 -18.594 1 77.69 174 ALA A CA 1
ATOM 1343 C C . ALA A 1 174 ? 10.531 -22.938 -19.5 1 77.69 174 ALA A C 1
ATOM 1345 O O . ALA A 1 174 ? 10.609 -23.859 -20.297 1 77.69 174 ALA A O 1
ATOM 1346 N N . ARG A 1 175 ? 11.086 -21.938 -19.953 1 65.12 175 ARG A N 1
ATOM 1347 C CA . ARG A 1 175 ? 12.312 -22.125 -20.719 1 65.12 175 ARG A CA 1
ATOM 1348 C C . ARG A 1 175 ? 13.297 -23.016 -19.969 1 65.12 175 ARG A C 1
ATOM 1350 O O . ARG A 1 175 ? 13.477 -22.875 -18.766 1 65.12 175 ARG A O 1
ATOM 1357 N N . ILE A 1 176 ? 13.578 -24.172 -20.484 1 49.97 176 ILE A N 1
ATOM 1358 C CA . ILE A 1 176 ? 14.516 -25.203 -20.062 1 49.97 176 ILE A CA 1
ATOM 1359 C C . ILE A 1 176 ? 15.695 -24.578 -19.344 1 49.97 176 ILE A C 1
ATOM 1361 O O . ILE A 1 176 ? 16.375 -23.688 -19.875 1 49.97 176 ILE A O 1
ATOM 1365 N N . MET A 1 177 ? 15.703 -24.422 -17.984 1 44.03 177 MET A N 1
ATOM 1366 C CA . MET A 1 177 ? 17 -24.5 -17.328 1 44.03 177 MET A CA 1
ATOM 1367 C C . MET A 1 177 ? 17.938 -25.453 -18.062 1 44.03 177 MET A C 1
ATOM 1369 O O . MET A 1 177 ? 17.781 -26.672 -17.984 1 44.03 177 MET A O 1
ATOM 1373 N N . ASP A 1 178 ? 18.141 -25.406 -19.25 1 39.91 178 ASP A N 1
ATOM 1374 C CA . ASP A 1 178 ? 19.094 -26.281 -19.938 1 39.91 178 ASP A CA 1
ATOM 1375 C C . ASP A 1 178 ? 20.297 -26.594 -19.047 1 39.91 178 ASP A C 1
ATOM 1377 O O . ASP A 1 178 ? 20.766 -25.734 -18.297 1 39.91 178 ASP A O 1
ATOM 1381 N N . GLU A 1 179 ? 20.578 -27.984 -18.812 1 36.47 179 GLU A N 1
ATOM 1382 C CA . GLU A 1 179 ? 21.719 -28.75 -18.312 1 36.47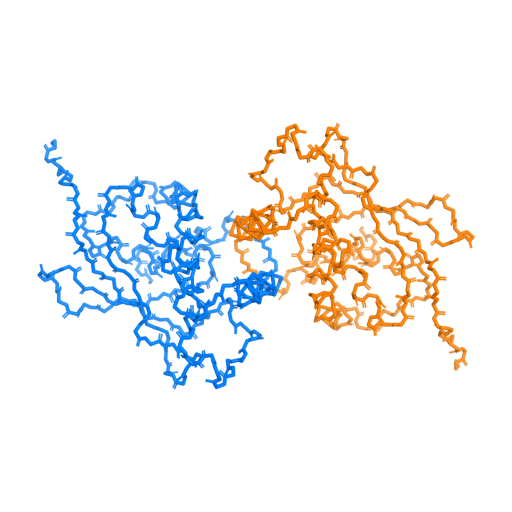 179 GLU A CA 1
ATOM 1383 C C . GLU A 1 179 ? 23.031 -28.031 -18.641 1 36.47 179 GLU A C 1
ATOM 1385 O O . GLU A 1 179 ? 23.406 -27.922 -19.812 1 36.47 179 GLU A O 1
ATOM 1390 N N . GLN A 1 180 ? 23.406 -26.875 -18.156 1 28.92 180 GLN A N 1
ATOM 1391 C CA . GLN A 1 180 ? 24.875 -26.906 -18.078 1 28.92 180 GLN A CA 1
ATOM 1392 C C . GLN A 1 180 ? 25.359 -28.031 -17.188 1 28.92 180 GLN A C 1
ATOM 1394 O O . GLN A 1 180 ? 24.781 -28.281 -16.109 1 28.92 180 GLN A O 1
ATOM 1399 N N . MET B 1 1 ? 13.758 11.289 24.922 1 53.84 1 MET B N 1
ATOM 1400 C CA . MET B 1 1 ? 12.75 11.266 23.875 1 53.84 1 MET B CA 1
ATOM 1401 C C . MET B 1 1 ? 11.422 11.82 24.375 1 53.84 1 MET B C 1
ATOM 1403 O O . MET B 1 1 ? 10.977 11.477 25.469 1 53.84 1 MET B O 1
ATOM 1407 N N . ASP B 1 2 ? 10.914 12.969 23.719 1 83.81 2 ASP B N 1
ATOM 1408 C CA . ASP B 1 2 ? 9.68 13.562 24.219 1 83.81 2 ASP B CA 1
ATOM 1409 C C . ASP B 1 2 ? 8.539 12.547 24.234 1 83.81 2 ASP B C 1
ATOM 1411 O O . ASP B 1 2 ? 8.672 11.453 23.688 1 83.81 2 ASP B O 1
ATOM 1415 N N . ASN B 1 3 ? 7.691 12.672 25.188 1 88.88 3 ASN B N 1
ATOM 1416 C CA . ASN B 1 3 ? 6.582 11.766 25.453 1 88.88 3 ASN B CA 1
ATOM 1417 C C . ASN B 1 3 ? 5.883 11.336 24.172 1 88.88 3 ASN B C 1
ATOM 1419 O O . ASN B 1 3 ? 5.559 10.156 24 1 88.88 3 ASN B O 1
ATOM 1423 N N . LEU B 1 4 ? 5.758 12.203 23.266 1 91.19 4 LEU B N 1
ATOM 1424 C CA . LEU B 1 4 ? 5.082 11.875 22.016 1 91.19 4 LEU B CA 1
ATOM 1425 C C . LEU B 1 4 ? 5.945 10.969 21.156 1 91.19 4 LEU B C 1
ATOM 1427 O O . LEU B 1 4 ? 5.434 10.047 20.516 1 91.19 4 LEU B O 1
ATOM 1431 N N . THR B 1 5 ? 7.203 11.227 21.141 1 93.31 5 THR B N 1
ATOM 1432 C CA . THR B 1 5 ? 8.117 10.391 20.375 1 93.31 5 THR B CA 1
ATOM 1433 C C . THR B 1 5 ? 8.086 8.953 20.891 1 93.31 5 THR B C 1
ATOM 1435 O O . THR B 1 5 ? 8.047 8.008 20.094 1 93.31 5 THR B O 1
ATOM 1438 N N . LYS B 1 6 ? 8.086 8.805 22.188 1 93.94 6 LYS B N 1
ATOM 1439 C CA . LYS B 1 6 ? 8.016 7.48 22.781 1 93.94 6 LYS B CA 1
ATOM 1440 C C . LYS B 1 6 ? 6.688 6.801 22.453 1 93.94 6 LYS B C 1
ATOM 1442 O O . LYS B 1 6 ? 6.652 5.602 22.172 1 93.94 6 LYS B O 1
ATOM 1447 N N . LEU B 1 7 ? 5.688 7.586 22.516 1 93.38 7 LEU B N 1
ATOM 1448 C CA . LEU B 1 7 ? 4.363 7.066 22.203 1 93.38 7 LEU B CA 1
ATOM 1449 C C . LEU B 1 7 ? 4.297 6.578 20.75 1 93.38 7 LEU B C 1
ATOM 1451 O O . LEU B 1 7 ? 3.744 5.512 20.484 1 93.38 7 LEU B O 1
ATOM 1455 N N . GLY B 1 8 ? 4.836 7.359 19.828 1 94.44 8 GLY B N 1
ATOM 1456 C CA . GLY B 1 8 ? 4.887 6.953 18.438 1 94.44 8 GLY B CA 1
ATOM 1457 C C . GLY B 1 8 ? 5.645 5.656 18.219 1 94.44 8 GLY B C 1
ATOM 1458 O O . GLY B 1 8 ? 5.188 4.781 17.484 1 94.44 8 GLY B O 1
ATOM 1459 N N . ALA B 1 9 ? 6.77 5.539 18.859 1 94.94 9 ALA B N 1
ATOM 1460 C CA . ALA B 1 9 ? 7.582 4.332 18.766 1 94.94 9 ALA B CA 1
ATOM 1461 C C . ALA B 1 9 ? 6.828 3.117 19.297 1 94.94 9 ALA B C 1
ATOM 1463 O O . ALA B 1 9 ? 6.859 2.043 18.688 1 94.94 9 ALA B O 1
ATOM 1464 N N . ASN B 1 10 ? 6.164 3.293 20.438 1 94.56 10 ASN B N 1
ATOM 1465 C CA . ASN B 1 10 ? 5.391 2.211 21.031 1 94.56 10 ASN B CA 1
ATOM 1466 C C . ASN B 1 10 ? 4.223 1.799 20.141 1 94.56 10 ASN B C 1
ATOM 1468 O O . ASN B 1 10 ? 3.939 0.609 19.984 1 94.56 10 ASN B O 1
ATOM 1472 N N . ALA B 1 11 ? 3.539 2.791 19.625 1 93.62 11 ALA B N 1
ATOM 1473 C CA . ALA B 1 11 ? 2.42 2.521 18.734 1 93.62 11 ALA B CA 1
ATOM 1474 C C . ALA B 1 11 ? 2.877 1.738 17.5 1 93.62 11 ALA B C 1
ATOM 1476 O O . ALA B 1 11 ? 2.25 0.747 17.125 1 93.62 11 ALA B O 1
ATOM 1477 N N . PHE B 1 12 ? 3.949 2.178 16.906 1 94.88 12 PHE B N 1
ATOM 1478 C CA . PHE B 1 12 ? 4.48 1.524 15.719 1 94.88 12 PHE B CA 1
ATOM 1479 C C . PHE B 1 12 ? 4.848 0.075 16.016 1 94.88 12 PHE B C 1
ATOM 1481 O O . PHE B 1 12 ? 4.633 -0.809 15.188 1 94.88 12 PHE B O 1
ATOM 1488 N N . ALA B 1 13 ? 5.383 -0.148 17.188 1 93.5 13 ALA B N 1
ATOM 1489 C CA . ALA B 1 13 ? 5.824 -1.485 17.578 1 93.5 13 ALA B CA 1
ATOM 1490 C C . ALA B 1 13 ? 4.641 -2.445 17.672 1 93.5 13 ALA B C 1
ATOM 1492 O O . ALA B 1 13 ? 4.785 -3.646 17.438 1 93.5 13 ALA B O 1
ATOM 1493 N N . LYS B 1 14 ? 3.432 -1.911 17.891 1 93.12 14 LYS B N 1
ATOM 1494 C CA . LYS B 1 14 ? 2.291 -2.76 18.219 1 93.12 14 LYS B CA 1
ATOM 1495 C C . LYS B 1 14 ? 1.411 -3.006 17 1 93.12 14 LYS B C 1
ATOM 1497 O O . LYS B 1 14 ? 0.571 -3.908 17.016 1 93.12 14 LYS B O 1
ATOM 1502 N N . VAL B 1 15 ? 1.611 -2.256 15.984 1 92.69 15 VAL B N 1
ATOM 1503 C CA . VAL B 1 15 ? 0.731 -2.381 14.828 1 92.69 15 VAL B CA 1
ATOM 1504 C C . VAL B 1 15 ? 1.186 -3.551 13.953 1 92.69 15 VAL B C 1
ATOM 1506 O O . VAL B 1 15 ? 2.352 -3.945 13.992 1 92.69 15 VAL B O 1
ATOM 1509 N N . GLU B 1 16 ? 0.18 -4.141 13.266 1 93.5 16 GLU B N 1
ATOM 1510 C CA . GLU B 1 16 ? 0.543 -5.117 12.242 1 93.5 16 GLU B CA 1
ATOM 1511 C C . GLU B 1 16 ? 1.272 -4.453 11.078 1 93.5 16 GLU B C 1
ATOM 1513 O O . GLU B 1 16 ? 0.892 -3.367 10.641 1 93.5 16 GLU B O 1
ATOM 1518 N N . LYS B 1 17 ? 2.389 -5.109 10.742 1 95.19 17 LYS B N 1
ATOM 1519 C CA . LYS B 1 17 ? 3.242 -4.473 9.742 1 95.19 17 LYS B CA 1
ATOM 1520 C C . LYS B 1 17 ? 3.398 -5.355 8.508 1 95.19 17 LYS B C 1
ATOM 1522 O O . LYS B 1 17 ? 3.174 -6.566 8.57 1 95.19 17 LYS B O 1
ATOM 1527 N N . ILE B 1 18 ? 3.715 -4.727 7.387 1 95.12 18 ILE B N 1
ATOM 1528 C CA . ILE B 1 18 ? 3.947 -5.398 6.113 1 95.12 18 ILE B CA 1
ATOM 1529 C C . ILE B 1 18 ? 5.145 -4.766 5.406 1 95.12 18 ILE B C 1
ATOM 1531 O O . ILE B 1 18 ? 5.645 -3.723 5.832 1 95.12 18 ILE B O 1
ATOM 1535 N N . ASN B 1 19 ? 5.559 -5.406 4.414 1 96.12 19 ASN B N 1
ATOM 1536 C CA . ASN B 1 19 ? 6.727 -4.98 3.648 1 96.12 19 ASN B CA 1
ATOM 1537 C C . ASN B 1 19 ? 6.527 -3.594 3.049 1 96.12 19 ASN B C 1
ATOM 1539 O O . ASN B 1 19 ? 5.555 -3.355 2.33 1 96.12 19 ASN B O 1
ATOM 1543 N N . SER B 1 20 ? 7.5 -2.742 3.236 1 96.25 20 SER B N 1
ATOM 1544 C CA . SER B 1 20 ? 7.375 -1.357 2.793 1 96.25 20 SER B CA 1
ATOM 1545 C C . SER B 1 20 ? 7.523 -1.248 1.278 1 96.25 20 SER B C 1
ATOM 1547 O O . SER B 1 20 ? 6.938 -0.361 0.655 1 96.25 20 SER B O 1
ATOM 1549 N N . GLU B 1 21 ? 8.281 -2.102 0.681 1 95.94 21 GLU B N 1
ATOM 1550 C CA . GLU B 1 21 ? 8.469 -2.064 -0.767 1 95.94 21 GLU B CA 1
ATOM 1551 C C . GLU B 1 21 ? 7.16 -2.338 -1.502 1 95.94 21 GLU B C 1
ATOM 1553 O O . GLU B 1 21 ? 6.887 -1.726 -2.535 1 95.94 21 GLU B O 1
ATOM 1558 N N . LEU B 1 22 ? 6.453 -3.236 -0.951 1 95.94 22 LEU B N 1
ATOM 1559 C CA . LEU B 1 22 ? 5.156 -3.539 -1.547 1 95.94 22 LEU B CA 1
ATOM 1560 C C . LEU B 1 22 ? 4.254 -2.309 -1.537 1 95.94 22 LEU B C 1
ATOM 1562 O O . LEU B 1 22 ? 3.594 -2.012 -2.535 1 95.94 22 LEU B O 1
ATOM 1566 N N . LEU B 1 23 ? 4.234 -1.562 -0.45 1 96.94 23 LEU B N 1
ATOM 1567 C CA . LEU B 1 23 ? 3.451 -0.333 -0.383 1 96.94 23 LEU B CA 1
ATOM 1568 C C . LEU B 1 23 ? 3.928 0.673 -1.426 1 96.94 23 LEU B C 1
ATOM 1570 O O . LEU B 1 23 ? 3.113 1.269 -2.135 1 96.94 23 LEU B O 1
ATOM 1574 N N . SER B 1 24 ? 5.234 0.848 -1.479 1 97.44 24 SER B N 1
ATOM 1575 C CA . SER B 1 24 ? 5.809 1.814 -2.408 1 97.44 24 SER B CA 1
ATOM 1576 C C . SER B 1 24 ? 5.395 1.514 -3.846 1 97.44 24 SER B C 1
ATOM 1578 O O . SER B 1 24 ? 4.945 2.406 -4.566 1 97.44 24 SER B O 1
ATOM 1580 N N . LEU B 1 25 ? 5.473 0.298 -4.211 1 96.56 25 LEU B N 1
ATOM 1581 C CA . LEU B 1 25 ? 5.172 -0.086 -5.586 1 96.56 25 LEU B CA 1
ATOM 1582 C C . LEU B 1 25 ? 3.672 -0.028 -5.852 1 96.56 25 LEU B C 1
ATOM 1584 O O . LEU B 1 25 ? 3.244 0.354 -6.941 1 96.56 25 LEU B O 1
ATOM 1588 N N . THR B 1 26 ? 2.861 -0.473 -4.891 1 96.62 26 THR B N 1
ATOM 1589 C CA . THR B 1 26 ? 1.412 -0.376 -5.02 1 96.62 26 THR B CA 1
ATOM 1590 C C . THR B 1 26 ? 0.979 1.078 -5.18 1 96.62 26 THR B C 1
ATOM 1592 O O . THR B 1 26 ? 0.193 1.402 -6.07 1 96.62 26 THR B O 1
ATOM 1595 N N . TYR B 1 27 ? 1.562 1.942 -4.375 1 97.69 27 TYR B N 1
ATOM 1596 C CA . TYR B 1 27 ? 1.284 3.371 -4.477 1 97.69 27 TYR B CA 1
ATOM 1597 C C . TYR B 1 27 ? 1.714 3.916 -5.832 1 97.69 27 TYR B C 1
ATOM 1599 O O . TYR B 1 27 ? 0.98 4.684 -6.461 1 97.69 27 TYR B O 1
ATOM 1607 N N . GLY B 1 28 ? 2.871 3.547 -6.27 1 96.62 28 GLY B N 1
ATOM 1608 C CA . GLY B 1 28 ? 3.326 3.949 -7.59 1 96.62 28 GLY B CA 1
ATOM 1609 C C . GLY B 1 28 ? 2.355 3.576 -8.695 1 96.62 28 GLY B C 1
ATOM 1610 O O . GLY B 1 28 ? 2.139 4.352 -9.625 1 96.62 28 GLY B O 1
ATOM 1611 N N . SER B 1 29 ? 1.82 2.438 -8.578 1 93.19 29 SER B N 1
ATOM 1612 C CA . SER B 1 29 ? 0.842 1.998 -9.57 1 93.19 29 SER B CA 1
ATOM 1613 C C . SER B 1 29 ? -0.376 2.916 -9.586 1 93.19 29 SER B C 1
ATOM 1615 O O . SER B 1 29 ? -0.93 3.201 -10.648 1 93.19 29 SER B O 1
ATOM 1617 N N . ILE B 1 30 ? -0.847 3.391 -8.453 1 93.69 30 ILE B N 1
ATOM 1618 C CA . ILE B 1 30 ? -1.957 4.332 -8.344 1 93.69 30 ILE B CA 1
ATOM 1619 C C . ILE B 1 30 ? -1.627 5.613 -9.102 1 93.69 30 ILE B C 1
ATOM 1621 O O . ILE B 1 30 ? -2.422 6.082 -9.922 1 93.69 30 ILE B O 1
ATOM 1625 N N . VAL B 1 31 ? -0.45 6.094 -8.789 1 95.44 31 VAL B N 1
ATOM 1626 C CA . VAL B 1 31 ? -0.035 7.359 -9.383 1 95.44 31 VAL B CA 1
ATOM 1627 C C . VAL B 1 31 ? 0.054 7.211 -10.898 1 95.44 31 VAL B C 1
ATOM 1629 O O . VAL B 1 31 ? -0.431 8.07 -11.641 1 95.44 31 VAL B O 1
ATOM 1632 N N . CYS B 1 32 ? 0.606 6.09 -11.367 1 92.88 32 CYS B N 1
ATOM 1633 C CA . CYS B 1 32 ? 0.705 5.836 -12.797 1 92.88 32 CYS B CA 1
ATOM 1634 C C . CYS B 1 32 ? -0.676 5.801 -13.445 1 92.88 32 CYS B C 1
ATOM 1636 O O . CYS B 1 32 ? -0.884 6.383 -14.508 1 92.88 32 CYS B O 1
ATOM 1638 N N . GLN B 1 33 ? -1.574 5.156 -12.781 1 90.81 33 GLN B N 1
ATOM 1639 C CA . GLN B 1 33 ? -2.934 5.078 -13.305 1 90.81 33 GLN B CA 1
ATOM 1640 C C . GLN B 1 33 ? -3.578 6.461 -13.367 1 90.81 33 GLN B C 1
ATOM 1642 O O . GLN B 1 33 ? -4.258 6.793 -14.336 1 90.81 33 GLN B O 1
ATOM 1647 N N . LEU B 1 34 ? -3.383 7.254 -12.344 1 94.44 34 LEU B N 1
ATOM 1648 C CA . LEU B 1 34 ? -3.957 8.594 -12.305 1 94.44 34 LEU B CA 1
ATOM 1649 C C . LEU B 1 34 ? -3.4 9.461 -13.43 1 94.44 34 LEU B C 1
ATOM 1651 O O . LEU B 1 34 ? -4.141 10.211 -14.062 1 94.44 34 LEU B O 1
ATOM 1655 N N . ILE B 1 35 ? -2.113 9.344 -13.648 1 93.94 35 ILE B N 1
ATOM 1656 C CA . ILE B 1 35 ? -1.46 10.125 -14.688 1 93.94 35 ILE B CA 1
ATOM 1657 C C . ILE B 1 35 ? -2.057 9.773 -16.047 1 93.94 35 ILE B C 1
ATOM 1659 O O . ILE B 1 35 ? -2.23 10.648 -16.906 1 93.94 35 ILE B O 1
ATOM 1663 N N . LYS B 1 36 ? -2.41 8.508 -16.234 1 89.56 36 LYS B N 1
ATOM 1664 C CA . LYS B 1 36 ? -3 8.047 -17.484 1 89.56 36 LYS B CA 1
ATOM 1665 C C . LYS B 1 36 ? -4.434 8.547 -17.641 1 89.56 36 LYS B C 1
ATOM 1667 O O . LYS B 1 36 ? -4.879 8.859 -18.75 1 89.56 36 LYS B O 1
ATOM 1672 N N . ASP B 1 37 ? -5.117 8.68 -16.594 1 88.62 37 ASP B N 1
ATOM 1673 C CA . ASP B 1 37 ? -6.559 8.906 -16.625 1 88.62 37 ASP B CA 1
ATOM 1674 C C . ASP B 1 37 ? -6.875 10.398 -16.516 1 88.62 37 ASP B C 1
ATOM 1676 O O . ASP B 1 37 ? -7.941 10.844 -16.953 1 88.62 37 ASP B O 1
ATOM 1680 N N . VAL B 1 38 ? -6.082 11.094 -15.805 1 87.38 38 VAL B N 1
ATOM 1681 C CA . VAL B 1 38 ? -6.398 12.477 -15.477 1 87.38 38 VAL B CA 1
ATOM 1682 C C . VAL B 1 38 ? -5.539 13.414 -16.328 1 87.38 38 VAL B C 1
ATOM 1684 O O . VAL B 1 38 ? -4.328 13.219 -16.453 1 87.38 38 VAL B O 1
ATOM 1687 N N . GLU B 1 39 ? -6.281 14.391 -16.906 1 84.31 39 GLU B N 1
ATOM 1688 C CA . GLU B 1 39 ? -5.574 15.383 -17.719 1 84.31 39 GLU B CA 1
ATOM 1689 C C . GLU B 1 39 ? -4.824 16.375 -16.828 1 84.31 39 GLU B C 1
ATOM 1691 O O . GLU B 1 39 ? -5.34 16.812 -15.805 1 84.31 39 GLU B O 1
ATOM 1696 N N . PHE B 1 40 ? -3.596 16.703 -17.125 1 88.81 40 PHE B N 1
ATOM 1697 C CA . PHE B 1 40 ? -2.783 17.75 -16.5 1 88.81 40 PHE B CA 1
ATOM 1698 C C . PHE B 1 40 ? -2.371 17.328 -15.086 1 88.81 40 PHE B C 1
ATOM 1700 O O . PHE B 1 40 ? -3.123 16.656 -14.391 1 88.81 40 PHE B O 1
ATOM 1707 N N . THR B 1 41 ? -1.384 17.703 -14.617 1 93.38 41 THR B N 1
ATOM 1708 C CA . THR B 1 41 ? -0.767 17.344 -13.352 1 93.38 41 THR B CA 1
ATOM 1709 C C . THR B 1 41 ? -1.599 17.859 -12.18 1 93.38 41 THR B C 1
ATOM 1711 O O . THR B 1 41 ? -1.68 17.203 -11.133 1 93.38 41 THR B O 1
ATOM 1714 N N . GLU B 1 42 ? -2.277 18.969 -12.328 1 95.06 42 GLU B N 1
ATOM 1715 C CA . GLU B 1 42 ? -3.107 19.531 -11.273 1 95.06 42 GLU B CA 1
ATOM 1716 C C . GLU B 1 42 ? -4.262 18.609 -10.914 1 95.06 42 GLU B C 1
ATOM 1718 O O . GLU B 1 42 ? -4.629 18.484 -9.742 1 95.06 42 GLU B O 1
ATOM 1723 N N . GLY B 1 43 ? -4.844 18.062 -11.906 1 95.75 43 GLY B N 1
ATOM 1724 C CA . GLY B 1 43 ? -5.902 17.094 -11.664 1 95.75 43 GLY B CA 1
ATOM 1725 C C . GLY B 1 43 ? -5.43 15.867 -10.898 1 95.75 43 GLY B C 1
ATOM 1726 O O . GLY B 1 43 ? -6.137 15.359 -10.023 1 95.75 43 GLY B O 1
ATOM 1727 N N . VAL B 1 44 ? -4.242 15.383 -11.234 1 96.81 44 VAL B N 1
ATOM 1728 C CA . VAL B 1 44 ? -3.658 14.234 -10.539 1 96.81 44 VAL B CA 1
ATOM 1729 C C . VAL B 1 44 ? -3.412 14.594 -9.078 1 96.81 44 VAL B C 1
ATOM 1731 O O . VAL B 1 44 ? -3.768 13.82 -8.18 1 96.81 44 VAL B O 1
ATOM 1734 N N . ASN B 1 45 ? -2.883 15.766 -8.875 1 97.56 45 ASN B N 1
ATOM 1735 C CA . ASN B 1 45 ? -2.637 16.234 -7.516 1 97.56 45 ASN B CA 1
ATOM 1736 C C . ASN B 1 45 ? -3.926 16.281 -6.699 1 97.56 45 ASN B C 1
ATOM 1738 O O . ASN B 1 45 ? -3.953 15.859 -5.543 1 97.56 45 ASN B O 1
ATOM 1742 N N . ALA B 1 46 ? -4.957 16.75 -7.285 1 97 46 ALA B N 1
ATOM 1743 C CA . ALA B 1 46 ? -6.242 16.859 -6.602 1 97 46 ALA B CA 1
ATOM 1744 C C . ALA B 1 46 ? -6.805 15.477 -6.277 1 97 46 ALA B C 1
ATOM 1746 O O . ALA B 1 46 ? -7.395 15.281 -5.211 1 97 46 ALA B O 1
ATOM 1747 N N . GLN B 1 47 ? -6.664 14.57 -7.203 1 96.38 47 GLN B N 1
ATOM 1748 C CA . GLN B 1 47 ? -7.156 13.219 -6.992 1 96.38 47 GLN B CA 1
ATOM 1749 C C . GLN B 1 47 ? -6.402 12.523 -5.859 1 96.38 47 GLN B C 1
ATOM 1751 O O . GLN B 1 47 ? -6.992 11.781 -5.074 1 96.38 47 GLN B O 1
ATOM 1756 N N . LEU B 1 48 ? -5.109 12.758 -5.781 1 97.69 48 LEU B N 1
ATOM 1757 C CA . LEU B 1 48 ? -4.312 12.188 -4.699 1 97.69 48 LEU B CA 1
ATOM 1758 C C . LEU B 1 48 ? -4.789 12.703 -3.346 1 97.69 48 LEU B C 1
ATOM 1760 O O . LEU B 1 48 ? -4.895 11.938 -2.389 1 97.69 48 LEU B O 1
ATOM 1764 N N . ILE B 1 49 ? -5.09 13.992 -3.271 1 98.19 49 ILE B N 1
ATOM 1765 C CA . ILE B 1 49 ? -5.633 14.57 -2.047 1 98.19 49 ILE B CA 1
ATOM 1766 C C . ILE B 1 49 ? -6.957 13.898 -1.697 1 98.19 49 ILE B C 1
ATOM 1768 O O . ILE B 1 49 ? -7.176 13.5 -0.552 1 98.19 49 ILE B O 1
ATOM 1772 N N . SER B 1 50 ? -7.77 13.773 -2.676 1 97.56 50 SER B N 1
ATOM 1773 C CA . SER B 1 50 ? -9.086 13.18 -2.459 1 97.56 50 SER B CA 1
ATOM 1774 C C . SER B 1 50 ? -8.969 11.75 -1.937 1 97.56 50 SER B C 1
ATOM 1776 O O . SER B 1 50 ? -9.641 11.383 -0.975 1 97.56 50 SER B O 1
ATOM 1778 N N . MET B 1 51 ? -8.164 10.93 -2.537 1 96.94 51 MET B N 1
ATOM 1779 C CA . MET B 1 51 ? -7.922 9.562 -2.078 1 96.94 51 MET B CA 1
ATOM 1780 C C . MET B 1 51 ? -7.383 9.555 -0.653 1 96.94 51 MET B C 1
ATOM 1782 O O . MET B 1 51 ? -7.84 8.781 0.186 1 96.94 51 MET B O 1
ATOM 1786 N N . GLY B 1 52 ? -6.414 10.445 -0.437 1 98.31 52 GLY B N 1
ATOM 1787 C CA . GLY B 1 52 ? -5.855 10.555 0.9 1 98.31 52 GLY B CA 1
ATOM 1788 C C . GLY B 1 52 ? -6.891 10.914 1.953 1 98.31 52 GLY B C 1
ATOM 1789 O O . GLY B 1 52 ? -6.887 10.344 3.049 1 98.31 52 GLY B O 1
ATOM 1790 N N . ARG B 1 53 ? -7.766 11.828 1.577 1 98 53 ARG B N 1
ATOM 1791 C CA . ARG B 1 53 ? -8.82 12.227 2.502 1 98 53 ARG B CA 1
ATOM 1792 C C . ARG B 1 53 ? -9.633 11.016 2.951 1 98 53 ARG B C 1
ATOM 1794 O O . ARG B 1 53 ? -9.891 10.844 4.145 1 98 53 ARG B O 1
ATOM 1801 N N . ASN B 1 54 ? -10.008 10.234 2.039 1 96.56 54 ASN B N 1
ATOM 1802 C CA . ASN B 1 54 ? -10.789 9.039 2.338 1 96.56 54 ASN B CA 1
ATOM 1803 C C . ASN B 1 54 ? -10.023 8.086 3.25 1 96.56 54 ASN B C 1
ATOM 1805 O O . ASN B 1 54 ? -10.609 7.473 4.145 1 96.56 54 ASN B O 1
ATOM 1809 N N . ILE B 1 55 ? -8.805 7.934 3.031 1 97.5 55 ILE B N 1
ATOM 1810 C CA . ILE B 1 55 ? -7.965 7.066 3.852 1 97.5 55 ILE B CA 1
ATOM 1811 C C . ILE B 1 55 ? -7.852 7.645 5.262 1 97.5 55 ILE B C 1
ATOM 1813 O O . ILE B 1 55 ? -7.988 6.914 6.246 1 97.5 55 ILE B O 1
ATOM 1817 N N . GLY B 1 56 ? -7.605 8.953 5.359 1 98.12 56 GLY B N 1
ATOM 1818 C CA . GLY B 1 56 ? -7.438 9.625 6.645 1 98.12 56 GLY B CA 1
ATOM 1819 C C . GLY B 1 56 ? -8.641 9.477 7.555 1 98.12 56 GLY B C 1
ATOM 1820 O O . GLY B 1 56 ? -8.492 9.242 8.758 1 98.12 56 GLY B O 1
ATOM 1821 N N . VAL B 1 57 ? -9.781 9.578 6.984 1 97.06 57 VAL B N 1
ATOM 1822 C CA . VAL B 1 57 ? -11.031 9.453 7.723 1 97.06 57 VAL B CA 1
ATOM 1823 C C . VAL B 1 57 ? -11.094 8.094 8.414 1 97.06 57 VAL B C 1
ATOM 1825 O O . VAL B 1 57 ? -11.625 7.98 9.523 1 97.06 57 VAL B O 1
ATOM 1828 N N . ARG B 1 58 ? -10.453 7.125 7.855 1 95.12 58 ARG B N 1
ATOM 1829 C CA . ARG B 1 58 ? -10.516 5.762 8.383 1 95.12 58 ARG B CA 1
ATOM 1830 C C . ARG B 1 58 ? -9.359 5.496 9.344 1 95.12 58 ARG B C 1
ATOM 1832 O O . ARG B 1 58 ? -9.484 4.684 10.258 1 95.12 58 ARG B O 1
ATOM 1839 N N . LEU B 1 59 ? -8.297 6.176 9.211 1 96.81 59 LEU B N 1
ATOM 1840 C CA . LEU B 1 59 ? -7.094 5.887 9.984 1 96.81 59 LEU B CA 1
ATOM 1841 C C . LEU B 1 59 ? -7.117 6.625 11.32 1 96.81 59 LEU B C 1
ATOM 1843 O O . LEU B 1 59 ? -6.453 6.215 12.273 1 96.81 59 LEU B O 1
ATOM 1847 N N . VAL B 1 60 ? -7.863 7.68 11.383 1 96 60 VAL B N 1
ATOM 1848 C CA . VAL B 1 60 ? -7.734 8.609 12.5 1 96 60 VAL B CA 1
ATOM 1849 C C . VAL B 1 60 ? -8.133 7.914 13.797 1 96 60 VAL B C 1
ATOM 1851 O O . VAL B 1 60 ? -7.551 8.18 14.852 1 96 60 VAL B O 1
ATOM 1854 N N . ASP B 1 61 ? -9.07 7.031 13.781 1 93.31 61 ASP B N 1
ATOM 1855 C CA . ASP B 1 61 ? -9.523 6.34 14.984 1 93.31 61 ASP B CA 1
ATOM 1856 C C . ASP B 1 61 ? -8.398 5.508 15.602 1 93.31 61 ASP B C 1
ATOM 1858 O O . ASP B 1 61 ? -8.336 5.359 16.828 1 93.31 61 ASP B O 1
ATOM 1862 N N . GLU B 1 62 ? -7.617 4.949 14.719 1 93.25 62 GLU B N 1
ATOM 1863 C CA . GLU B 1 62 ? -6.496 4.156 15.219 1 93.25 62 GLU B CA 1
ATOM 1864 C C . GLU B 1 62 ? -5.504 5.023 15.984 1 93.25 62 GLU B C 1
ATOM 1866 O O . GLU B 1 62 ? -4.953 4.594 17 1 93.25 62 GLU B O 1
ATOM 1871 N N . VAL B 1 63 ? -5.285 6.219 15.539 1 94.06 63 VAL B N 1
ATOM 1872 C CA . VAL B 1 63 ? -4.367 7.137 16.203 1 94.06 63 VAL B CA 1
ATOM 1873 C C . VAL B 1 63 ? -4.953 7.559 17.562 1 94.06 63 VAL B C 1
ATOM 1875 O O . VAL B 1 63 ? -4.254 7.559 18.578 1 94.06 63 VAL B O 1
ATOM 1878 N N . LEU B 1 64 ? -6.207 7.898 17.531 1 93 64 LEU B N 1
ATOM 1879 C CA . LEU B 1 64 ? -6.875 8.344 18.75 1 93 64 LEU B CA 1
ATOM 1880 C C . LEU B 1 64 ? -6.879 7.242 19.797 1 93 64 LEU B C 1
ATOM 1882 O O . LEU B 1 64 ? -6.738 7.52 21 1 93 64 LEU B O 1
ATOM 1886 N N . ALA B 1 65 ? -7.039 6.008 19.328 1 91.12 65 ALA B N 1
ATOM 1887 C CA . ALA B 1 65 ? -7.031 4.867 20.25 1 91.12 65 ALA B CA 1
ATOM 1888 C C . ALA B 1 65 ? -5.676 4.727 20.938 1 91.12 65 ALA B C 1
ATOM 1890 O O . ALA B 1 65 ? -5.605 4.34 22.109 1 91.12 65 ALA B O 1
ATOM 1891 N N . LYS B 1 66 ? -4.625 5.023 20.234 1 88.88 66 LYS B N 1
ATOM 1892 C CA . LYS B 1 66 ? -3.281 4.891 20.797 1 88.88 66 LYS B CA 1
ATOM 1893 C C . LYS B 1 66 ? -2.953 6.043 21.734 1 88.88 66 LYS B C 1
ATOM 1895 O O . LYS B 1 66 ? -2.162 5.883 22.672 1 88.88 66 LYS B O 1
ATOM 1900 N N . LEU B 1 67 ? -3.447 7.172 21.438 1 87.5 67 LEU B N 1
ATOM 1901 C CA . LEU B 1 67 ? -3.201 8.336 22.281 1 87.5 67 LEU B CA 1
ATOM 1902 C C . LEU B 1 67 ? -3.861 8.172 23.641 1 87.5 67 LEU B C 1
ATOM 1904 O O . LEU B 1 67 ? -3.387 8.719 24.641 1 87.5 67 LEU B O 1
ATOM 1908 N N . GLY B 1 68 ? -4.797 7.367 23.734 1 79.94 68 GLY B N 1
ATOM 1909 C CA . GLY B 1 68 ? -5.504 7.191 24.984 1 79.94 68 GLY B CA 1
ATOM 1910 C C . GLY B 1 68 ? -6.059 8.492 25.547 1 79.94 68 GLY B C 1
ATOM 1911 O O . GLY B 1 68 ? -6.773 9.211 24.859 1 79.94 68 GLY B O 1
ATOM 1912 N N . SER B 1 69 ? -5.496 8.773 26.781 1 72.38 69 SER B N 1
ATOM 1913 C CA . SER B 1 69 ? -6.004 9.945 27.484 1 72.38 69 SER B CA 1
ATOM 1914 C C . SER B 1 69 ? -5.273 11.211 27.062 1 72.38 69 SER B C 1
ATOM 1916 O O . SER B 1 69 ? -5.637 12.312 27.484 1 72.38 69 SER B O 1
ATOM 1918 N N . THR B 1 70 ? -4.305 10.984 26.234 1 68.12 70 THR B N 1
ATOM 1919 C CA . THR B 1 70 ? -3.582 12.164 25.766 1 68.12 70 THR B CA 1
ATOM 1920 C C . THR B 1 70 ? -4.363 12.859 24.656 1 68.12 70 THR B C 1
ATOM 1922 O O . THR B 1 70 ? -4.715 12.242 23.656 1 68.12 70 THR B O 1
ATOM 1925 N N . THR B 1 71 ? -5.238 13.82 24.969 1 67.25 71 THR B N 1
ATOM 1926 C CA . THR B 1 71 ? -5.969 14.602 23.969 1 67.25 71 THR B CA 1
ATOM 1927 C C . THR B 1 71 ? -5.188 15.859 23.594 1 67.25 71 THR B C 1
ATOM 1929 O O . THR B 1 71 ? -4.473 16.422 24.422 1 67.25 71 THR B O 1
ATOM 1932 N N . CYS B 1 72 ? -5.133 16.047 22.312 1 69.62 72 CYS B N 1
ATOM 1933 C CA . CYS B 1 72 ? -4.508 17.266 21.844 1 69.62 72 CYS B CA 1
ATOM 1934 C C . CYS B 1 72 ? -5.223 18.5 22.406 1 69.62 72 CYS B C 1
ATOM 1936 O O . CYS B 1 72 ? -6.441 18.625 22.266 1 69.62 72 CYS B O 1
ATOM 1938 N N . THR B 1 73 ? -4.453 19.312 23.188 1 76.12 73 THR B N 1
ATOM 1939 C CA . THR B 1 73 ? -4.992 20.469 23.891 1 76.12 73 THR B CA 1
ATOM 1940 C C . THR B 1 73 ? -5.055 21.688 22.969 1 76.12 73 THR B C 1
ATOM 1942 O O . THR B 1 73 ? -5.863 22.594 23.172 1 76.12 73 THR B O 1
ATOM 1945 N N . ASN B 1 74 ? -4.199 21.781 22.094 1 88.62 74 ASN B N 1
ATOM 1946 C CA . ASN B 1 74 ? -4.156 22.844 21.109 1 88.62 74 ASN B CA 1
ATOM 1947 C C . ASN B 1 74 ? -3.645 22.328 19.766 1 88.62 74 ASN B C 1
ATOM 1949 O O . ASN B 1 74 ? -3.305 21.156 19.625 1 88.62 74 ASN B O 1
ATOM 1953 N N . PHE B 1 75 ? -3.58 23.281 18.797 1 94.44 75 PHE B N 1
ATOM 1954 C CA . PHE B 1 75 ? -3.256 22.875 17.438 1 94.44 75 PHE B CA 1
ATOM 1955 C C . PHE B 1 75 ? -1.795 22.453 17.344 1 94.44 75 PHE B C 1
ATOM 1957 O O . PHE B 1 75 ? -1.462 21.531 16.594 1 94.44 75 PHE B O 1
ATOM 1964 N N . ARG B 1 76 ? -0.915 23.094 18.078 1 94.25 76 ARG B N 1
ATOM 1965 C CA . ARG B 1 76 ? 0.499 22.734 18.062 1 94.25 76 ARG B CA 1
ATOM 1966 C C . ARG B 1 76 ? 0.693 21.281 18.469 1 94.25 76 ARG B C 1
ATOM 1968 O O . ARG B 1 76 ? 1.446 20.547 17.828 1 94.25 76 ARG B O 1
ATOM 1975 N N . THR B 1 77 ? 0.004 20.922 19.531 1 93.62 77 THR B N 1
ATOM 1976 C CA . THR B 1 77 ? 0.111 19.547 20 1 93.62 77 THR B CA 1
ATOM 1977 C C . THR B 1 77 ? -0.444 18.562 18.969 1 93.62 77 THR B C 1
ATOM 1979 O O . THR B 1 77 ? 0.066 17.453 18.812 1 93.62 77 THR B O 1
ATOM 1982 N N . THR B 1 78 ? -1.491 18.969 18.266 1 95.12 78 THR B N 1
ATOM 1983 C CA . THR B 1 78 ? -2.037 18.156 17.188 1 95.12 78 THR B CA 1
ATOM 1984 C C . THR B 1 78 ? -0.986 17.922 16.109 1 95.12 78 THR B C 1
ATOM 1986 O O . THR B 1 78 ? -0.784 16.797 15.656 1 95.12 78 THR B O 1
ATOM 1989 N N . VAL B 1 79 ? -0.275 18.984 15.742 1 97.56 79 VAL B N 1
ATOM 1990 C CA . VAL B 1 79 ? 0.749 18.891 14.711 1 97.56 79 VAL B CA 1
ATOM 1991 C C . VAL B 1 79 ? 1.895 18.016 15.195 1 97.56 79 VAL B C 1
ATOM 1993 O O . VAL B 1 79 ? 2.412 17.188 14.445 1 97.56 79 VAL B O 1
ATOM 1996 N N . GLU B 1 80 ? 2.238 18.141 16.453 1 96.56 80 GLU B N 1
ATOM 1997 C CA . GLU B 1 80 ? 3.279 17.312 17.047 1 96.56 80 GLU B CA 1
ATOM 1998 C C . GLU B 1 80 ? 2.877 15.836 17.031 1 96.56 80 GLU B C 1
ATOM 2000 O O . GLU B 1 80 ? 3.711 14.961 16.797 1 96.56 80 GLU B O 1
ATOM 2005 N N . THR B 1 81 ? 1.634 15.617 17.297 1 96.25 81 THR B N 1
ATOM 2006 C CA . THR B 1 81 ? 1.116 14.258 17.297 1 96.25 81 THR B CA 1
ATOM 2007 C C . THR B 1 81 ? 1.2 13.648 15.898 1 96.25 81 THR B C 1
ATOM 2009 O O . THR B 1 81 ? 1.556 12.484 15.742 1 96.25 81 THR B O 1
ATOM 2012 N N . ILE B 1 82 ? 0.872 14.438 14.93 1 97.94 82 ILE B N 1
ATOM 2013 C CA . ILE B 1 82 ? 0.978 13.969 13.555 1 97.94 82 ILE B CA 1
ATOM 2014 C C . ILE B 1 82 ? 2.432 13.617 13.234 1 97.94 82 ILE B C 1
ATOM 2016 O O . ILE B 1 82 ? 2.723 12.539 12.727 1 97.94 82 ILE B O 1
ATOM 2020 N N . ALA B 1 83 ? 3.355 14.477 13.609 1 98.19 83 ALA B N 1
ATOM 2021 C CA . ALA B 1 83 ? 4.766 14.383 13.242 1 98.19 83 ALA B CA 1
ATOM 2022 C C . ALA B 1 83 ? 5.453 13.227 13.961 1 98.19 83 ALA B C 1
ATOM 2024 O O . ALA B 1 83 ? 6.32 12.562 13.398 1 98.19 83 ALA B O 1
ATOM 2025 N N . LYS B 1 84 ? 4.992 12.977 15.195 1 97.06 84 LYS B N 1
ATOM 2026 C CA . LYS B 1 84 ? 5.789 12.094 16.031 1 97.06 84 LYS B CA 1
ATOM 2027 C C . LYS B 1 84 ? 5.074 10.773 16.281 1 97.06 84 LYS B C 1
ATOM 2029 O O . LYS B 1 84 ? 5.711 9.758 16.578 1 97.06 84 LYS B O 1
ATOM 2034 N N . VAL B 1 85 ? 3.777 10.789 16.188 1 96.75 85 VAL B N 1
ATOM 2035 C CA . VAL B 1 85 ? 3.035 9.578 16.5 1 96.75 85 VAL B CA 1
ATOM 2036 C C . VAL B 1 85 ? 2.449 8.992 15.219 1 96.75 85 VAL B C 1
ATOM 2038 O O . VAL B 1 85 ? 2.766 7.855 14.844 1 96.75 85 VAL B O 1
ATOM 2041 N N . ALA B 1 86 ? 1.646 9.781 14.492 1 97.88 86 ALA B N 1
ATOM 2042 C CA . ALA B 1 86 ? 0.907 9.242 13.352 1 97.88 86 ALA B CA 1
ATOM 2043 C C . ALA B 1 86 ? 1.853 8.852 12.219 1 97.88 86 ALA B C 1
ATOM 2045 O O . ALA B 1 86 ? 1.768 7.742 11.688 1 97.88 86 ALA B O 1
ATOM 2046 N N . LEU B 1 87 ? 2.779 9.766 11.836 1 98.38 87 LEU B N 1
ATOM 2047 C CA . LEU B 1 87 ? 3.74 9.438 10.789 1 98.38 87 LEU B CA 1
ATOM 2048 C C . LEU B 1 87 ? 4.551 8.203 11.164 1 98.38 87 LEU B C 1
ATOM 2050 O O . LEU B 1 87 ? 4.809 7.348 10.312 1 98.38 87 LEU B O 1
ATOM 2054 N N . LYS B 1 88 ? 4.934 8.172 12.422 1 97.62 88 LYS B N 1
ATOM 2055 C CA . LYS B 1 88 ? 5.68 7.012 12.891 1 97.62 88 LYS B CA 1
ATOM 2056 C C . LYS B 1 88 ? 4.832 5.746 12.812 1 97.62 88 LYS B C 1
ATOM 2058 O O . LYS B 1 88 ? 5.25 4.742 12.234 1 97.62 88 LYS B O 1
ATOM 2063 N N . MET B 1 89 ? 3.654 5.828 13.336 1 97.06 89 MET B N 1
ATOM 2064 C CA . MET B 1 89 ? 2.75 4.688 13.445 1 97.06 89 MET B CA 1
ATOM 2065 C C . MET B 1 89 ? 2.455 4.09 12.078 1 97.06 89 MET B C 1
ATOM 2067 O O . MET B 1 89 ? 2.383 2.869 11.93 1 97.06 89 MET B O 1
ATOM 2071 N N . PHE B 1 90 ? 2.301 4.863 11.062 1 97.75 90 PHE B N 1
ATOM 2072 C CA . PHE B 1 90 ? 1.804 4.359 9.781 1 97.75 90 PHE B CA 1
ATOM 2073 C C . PHE B 1 90 ? 2.938 4.227 8.773 1 97.75 90 PHE B C 1
ATOM 2075 O O . PHE B 1 90 ? 2.943 3.301 7.961 1 97.75 90 PHE B O 1
ATOM 2082 N N . LEU B 1 91 ? 3.914 5.098 8.805 1 97.5 91 LEU B N 1
ATOM 2083 C CA . LEU B 1 91 ? 4.941 5.121 7.77 1 97.5 91 LEU B CA 1
ATOM 2084 C C . LEU B 1 91 ? 6.305 4.754 8.344 1 97.5 91 LEU B C 1
ATOM 2086 O O . LEU B 1 91 ? 7.27 4.582 7.602 1 97.5 91 LEU B O 1
ATOM 2090 N N . GLY B 1 92 ? 6.422 4.703 9.656 1 96.94 92 GLY B N 1
ATOM 2091 C CA . GLY B 1 92 ? 7.684 4.359 10.289 1 96.94 92 GLY B CA 1
ATOM 2092 C C . GLY B 1 92 ? 8.664 5.516 10.336 1 96.94 92 GLY B C 1
ATOM 2093 O O . GLY B 1 92 ? 9.867 5.312 10.539 1 96.94 92 GLY B O 1
ATOM 2094 N N . ILE B 1 93 ? 8.148 6.723 10.109 1 97.94 93 ILE B N 1
ATOM 2095 C CA . ILE B 1 93 ? 9.039 7.879 10.109 1 97.94 93 ILE B CA 1
ATOM 2096 C C . ILE B 1 93 ? 8.555 8.898 11.133 1 97.94 93 ILE B C 1
ATOM 2098 O O . ILE B 1 93 ? 7.418 8.828 11.602 1 97.94 93 ILE B O 1
ATOM 2102 N N . THR B 1 94 ? 9.398 9.789 11.469 1 97.94 94 THR B N 1
ATOM 2103 C CA . THR B 1 94 ? 9.047 10.906 12.336 1 97.94 94 THR B CA 1
ATOM 2104 C C . THR B 1 94 ? 9.453 12.234 11.695 1 97.94 94 THR B C 1
ATOM 2106 O O . THR B 1 94 ? 10.281 12.258 10.789 1 97.94 94 THR B O 1
ATOM 2109 N N . GLY B 1 95 ? 8.781 13.242 12.062 1 98.12 95 GLY B N 1
ATOM 2110 C CA . GLY B 1 95 ? 9.109 14.578 11.594 1 98.12 95 GLY B CA 1
ATOM 2111 C C . GLY B 1 95 ? 9.336 15.57 12.727 1 98.12 95 GLY B C 1
ATOM 2112 O O . GLY B 1 95 ? 8.984 15.297 13.875 1 98.12 95 GLY B O 1
ATOM 2113 N N . ASP B 1 96 ? 10.023 16.641 12.367 1 98.38 96 ASP B N 1
ATOM 2114 C CA . ASP B 1 96 ? 10.195 17.766 13.273 1 98.38 96 ASP B CA 1
ATOM 2115 C C . ASP B 1 96 ? 9.203 18.891 12.961 1 98.38 96 ASP B C 1
ATOM 2117 O O . ASP B 1 96 ? 8.961 19.188 11.789 1 98.38 96 ASP B O 1
ATOM 2121 N N . VAL B 1 97 ? 8.75 19.469 14.039 1 98.38 97 VAL B N 1
ATOM 2122 C CA . VAL B 1 97 ? 7.773 20.531 13.859 1 98.38 97 VAL B CA 1
ATOM 2123 C C . VAL B 1 97 ? 8.461 21.891 14 1 98.38 97 VAL B C 1
ATOM 2125 O O . VAL B 1 97 ? 9.188 22.125 14.969 1 98.38 97 VAL B O 1
ATOM 2128 N N . ILE B 1 98 ? 8.234 22.719 13.016 1 98.5 98 ILE B N 1
ATOM 2129 C CA . ILE B 1 98 ? 8.734 24.094 13.023 1 98.5 98 ILE B CA 1
ATOM 2130 C C . ILE B 1 98 ? 7.562 25.062 13.047 1 98.5 98 ILE B C 1
ATOM 2132 O O . ILE B 1 98 ? 6.648 24.969 12.227 1 98.5 98 ILE B O 1
ATOM 2136 N N . ALA B 1 99 ? 7.625 26.016 13.977 1 98.12 99 ALA B N 1
ATOM 2137 C CA . ALA B 1 99 ? 6.598 27.047 14.031 1 98.12 99 ALA B CA 1
ATOM 2138 C C . ALA B 1 99 ? 6.879 28.156 13.008 1 98.12 99 ALA B C 1
ATOM 2140 O O . ALA B 1 99 ? 7.926 28.797 13.055 1 98.12 99 ALA B O 1
ATOM 2141 N N . ILE B 1 100 ? 6.047 28.297 12.094 1 98.44 100 ILE B N 1
ATOM 2142 C CA . ILE B 1 100 ? 6.184 29.344 11.094 1 98.44 100 ILE B CA 1
ATOM 2143 C C . ILE B 1 100 ? 5.496 30.625 11.578 1 98.44 100 ILE B C 1
ATOM 2145 O O . ILE B 1 100 ? 6.09 31.703 11.555 1 98.44 100 ILE B O 1
ATOM 2149 N N . ASN B 1 101 ? 4.309 30.578 12.016 1 97.94 101 ASN B N 1
ATOM 2150 C CA . ASN B 1 101 ? 3.5 31.625 12.641 1 97.94 101 ASN B CA 1
ATOM 2151 C C . ASN B 1 101 ? 2.547 31.062 13.688 1 97.94 101 ASN B C 1
ATOM 2153 O O . ASN B 1 101 ? 1.446 30.609 13.352 1 97.94 101 ASN B O 1
ATOM 2157 N N . GLU B 1 102 ? 2.9 31.031 14.953 1 95.31 102 GLU B N 1
ATOM 2158 C CA . GLU B 1 102 ? 2.148 30.391 16.031 1 95.31 102 GLU B CA 1
ATOM 2159 C C . GLU B 1 102 ? 0.772 31.031 16.188 1 95.31 102 GLU B C 1
ATOM 2161 O O . GLU B 1 102 ? -0.212 30.328 16.453 1 95.31 102 GLU B O 1
ATOM 2166 N N . GLU B 1 103 ? 0.704 32.344 16.109 1 94.94 103 GLU B N 1
ATOM 2167 C CA . GLU B 1 103 ? -0.558 33.062 16.266 1 94.94 103 GLU B CA 1
ATOM 2168 C C . GLU B 1 103 ? -1.567 32.625 15.203 1 94.94 103 GLU B C 1
ATOM 2170 O O . GLU B 1 103 ? -2.77 32.594 15.469 1 94.94 103 GLU B O 1
ATOM 2175 N N . GLU B 1 104 ? -1.044 32.344 14.062 1 95.5 104 GLU B N 1
ATOM 2176 C CA . GLU B 1 104 ? -1.906 31.922 12.961 1 95.5 104 GLU B CA 1
ATOM 2177 C C . GLU B 1 104 ? -2.035 30.406 12.898 1 95.5 104 GLU B C 1
ATOM 2179 O O . GLU B 1 104 ? -2.564 29.859 11.93 1 95.5 104 GLU B O 1
ATOM 2184 N N . ASN B 1 105 ? -1.505 29.75 13.891 1 96.81 105 ASN B N 1
ATOM 2185 C CA . ASN B 1 105 ? -1.541 28.297 13.914 1 96.81 105 ASN B CA 1
ATOM 2186 C C . ASN B 1 105 ? -1.013 27.703 12.609 1 96.81 105 ASN B C 1
ATOM 2188 O O . ASN B 1 105 ? -1.666 26.859 11.992 1 96.81 105 ASN B O 1
ATOM 2192 N N . HIS B 1 106 ? 0.099 28.203 12.219 1 98.5 106 HIS B N 1
ATOM 2193 C CA . HIS B 1 106 ? 0.794 27.781 11.016 1 98.5 106 HIS B CA 1
ATOM 2194 C C . HIS B 1 106 ? 2.127 27.125 11.344 1 98.5 106 HIS B C 1
ATOM 2196 O O . HIS B 1 106 ? 3.023 27.766 11.898 1 98.5 106 HIS B O 1
ATOM 2202 N N . TYR B 1 107 ? 2.248 25.844 11.016 1 98.75 107 TYR B N 1
ATOM 2203 C CA . TYR B 1 107 ? 3.424 25.047 11.344 1 98.75 107 TYR B CA 1
ATOM 2204 C C . TYR B 1 107 ? 3.9 24.25 10.125 1 98.75 107 TYR B C 1
ATOM 2206 O O . TYR B 1 107 ? 3.15 24.062 9.164 1 98.75 107 TYR B O 1
ATOM 2214 N N . HIS B 1 108 ? 5.145 23.875 10.172 1 98.88 108 HIS B N 1
ATOM 2215 C CA . HIS B 1 108 ? 5.707 22.938 9.195 1 98.88 108 HIS B CA 1
ATOM 2216 C C . HIS B 1 108 ? 6.152 21.641 9.859 1 98.88 108 HIS B C 1
ATOM 2218 O O . HIS B 1 108 ? 6.57 21.656 11.023 1 98.88 108 HIS B O 1
ATOM 2224 N N . ILE B 1 109 ? 5.992 20.578 9.195 1 98.81 109 ILE B N 1
ATOM 2225 C CA . ILE B 1 109 ? 6.578 19.297 9.578 1 98.81 109 ILE B CA 1
ATOM 2226 C C . ILE B 1 109 ? 7.695 18.922 8.602 1 98.81 109 ILE B C 1
ATOM 2228 O O . ILE B 1 109 ? 7.473 18.859 7.395 1 98.81 109 ILE B O 1
ATOM 2232 N N . VAL B 1 110 ? 8.875 18.688 9.148 1 98.88 110 VAL B N 1
ATOM 2233 C CA . VAL B 1 110 ? 10.039 18.375 8.32 1 98.88 110 VAL B CA 1
ATOM 2234 C C . VAL B 1 110 ? 10.477 16.938 8.562 1 98.88 110 VAL B C 1
ATOM 2236 O O . VAL B 1 110 ? 10.578 16.5 9.711 1 98.88 110 VAL B O 1
ATOM 2239 N N . PHE B 1 111 ? 10.703 16.172 7.508 1 98.56 111 PHE B N 1
ATOM 2240 C CA . PHE B 1 111 ? 11.219 14.82 7.613 1 98.56 111 PHE B CA 1
ATOM 2241 C C . PHE B 1 111 ? 12.078 14.469 6.402 1 98.56 111 PHE B C 1
ATOM 2243 O O . PHE B 1 111 ? 12.078 15.195 5.406 1 98.56 111 PHE B O 1
ATOM 2250 N N . HIS B 1 112 ? 12.805 13.359 6.449 1 98.19 112 HIS B N 1
ATOM 2251 C CA . HIS B 1 112 ? 13.852 13.148 5.457 1 98.19 112 HIS B CA 1
ATOM 2252 C C . HIS B 1 112 ? 13.68 11.797 4.762 1 98.19 112 HIS B C 1
ATOM 2254 O O . HIS B 1 112 ? 14.445 11.461 3.857 1 98.19 112 HIS B O 1
ATOM 2260 N N . GLU B 1 113 ? 12.742 11.023 5.211 1 97.19 113 GLU B N 1
ATOM 2261 C CA . GLU B 1 113 ? 12.438 9.742 4.582 1 97.19 113 GLU B CA 1
ATOM 2262 C C . GLU B 1 113 ? 10.977 9.68 4.148 1 97.19 113 GLU B C 1
ATOM 2264 O O . GLU B 1 113 ? 10.102 10.25 4.805 1 97.19 113 GLU B O 1
ATOM 2269 N N . ASN B 1 114 ? 10.711 9.078 3.049 1 97.62 114 ASN B N 1
ATOM 2270 C CA . ASN B 1 114 ? 9.359 8.859 2.525 1 97.62 114 ASN B CA 1
ATOM 2271 C C . ASN B 1 114 ? 9.219 7.48 1.891 1 97.62 114 ASN B C 1
ATOM 2273 O O . ASN B 1 114 ? 9.617 7.281 0.74 1 97.62 114 ASN B O 1
ATOM 2277 N N . PRO B 1 115 ? 8.625 6.551 2.58 1 96.94 115 PRO B N 1
ATOM 2278 C CA . PRO B 1 115 ? 8.492 5.184 2.062 1 96.94 115 PRO B CA 1
ATOM 2279 C C . PRO B 1 115 ? 7.719 5.121 0.75 1 96.94 115 PRO B C 1
ATOM 2281 O O . PRO B 1 115 ? 7.836 4.145 0.006 1 96.94 115 PRO B O 1
ATOM 2284 N N . LEU B 1 116 ? 6.941 6.121 0.401 1 97.5 116 LEU B N 1
ATOM 2285 C CA . LEU B 1 116 ? 6.082 6.086 -0.779 1 97.5 116 LEU B CA 1
ATOM 2286 C C . LEU B 1 116 ? 6.895 6.328 -2.049 1 97.5 116 LEU B C 1
ATOM 2288 O O . LEU B 1 116 ? 6.473 5.945 -3.143 1 97.5 116 LEU B O 1
ATOM 2292 N N . ASP B 1 117 ? 8.008 6.945 -1.897 1 96.62 117 ASP B N 1
ATOM 2293 C CA . ASP B 1 117 ? 8.672 7.359 -3.129 1 96.62 117 ASP B CA 1
ATOM 2294 C C . ASP B 1 117 ? 10.039 6.68 -3.27 1 96.62 117 ASP B C 1
ATOM 2296 O O . ASP B 1 117 ? 10.93 7.207 -3.938 1 96.62 117 ASP B O 1
ATOM 2300 N N . GLN B 1 118 ? 10.258 5.508 -2.629 1 93 118 GLN B N 1
ATOM 2301 C CA . GLN B 1 118 ? 11.508 4.758 -2.613 1 93 118 GLN B CA 1
ATOM 2302 C C . GLN B 1 118 ? 11.984 4.449 -4.027 1 93 118 GLN B C 1
ATOM 2304 O O . GLN B 1 118 ? 13.188 4.441 -4.297 1 93 118 GLN B O 1
ATOM 2309 N N . PHE B 1 119 ? 11.133 4.242 -4.965 1 92.31 119 PHE B N 1
ATOM 2310 C CA . PHE B 1 119 ? 11.508 3.785 -6.297 1 92.31 119 PHE B CA 1
ATOM 2311 C C . PHE B 1 119 ? 11.016 4.758 -7.359 1 92.31 119 PHE B C 1
ATOM 2313 O O . PHE B 1 119 ? 10.68 4.352 -8.477 1 92.31 119 PHE B O 1
ATOM 2320 N N . VAL B 1 120 ? 11.055 5.992 -6.965 1 94.81 120 VAL B N 1
ATOM 2321 C CA . VAL B 1 120 ? 10.422 6.934 -7.883 1 94.81 120 VAL B CA 1
ATOM 2322 C C . VAL B 1 120 ? 11.438 7.977 -8.336 1 94.81 120 VAL B C 1
ATOM 2324 O O . VAL B 1 120 ? 12.203 8.5 -7.523 1 94.81 120 VAL B O 1
ATOM 2327 N N . GLU B 1 121 ? 11.516 8.148 -9.57 1 92.44 121 GLU B N 1
ATOM 2328 C CA . GLU B 1 121 ? 12.156 9.305 -10.188 1 92.44 121 GLU B CA 1
ATOM 2329 C C . GLU B 1 121 ? 11.148 10.117 -11.008 1 92.44 121 GLU B C 1
ATOM 2331 O O . GLU B 1 121 ? 10.43 9.562 -11.844 1 92.44 121 GLU B O 1
ATOM 2336 N N . LEU B 1 122 ? 11.078 11.367 -10.781 1 91.75 122 LEU B N 1
ATOM 2337 C CA . LEU B 1 122 ? 10.117 12.211 -11.477 1 91.75 122 LEU B CA 1
ATOM 2338 C C . LEU B 1 122 ? 10.711 12.75 -12.781 1 91.75 122 LEU B C 1
ATOM 2340 O O . LEU B 1 122 ? 11.703 13.477 -12.758 1 91.75 122 LEU B O 1
ATOM 2344 N N . PRO B 1 123 ? 10.086 12.359 -13.852 1 90.38 123 PRO B N 1
ATOM 2345 C CA . PRO B 1 123 ? 10.555 12.961 -15.102 1 90.38 123 PRO B CA 1
ATOM 2346 C C . PRO B 1 123 ? 10.25 14.453 -15.188 1 90.38 123 PRO B C 1
ATOM 2348 O O . PRO B 1 123 ? 9.375 14.953 -14.477 1 90.38 123 PRO B O 1
ATOM 2351 N N . ASP B 1 124 ? 10.859 15.117 -16.125 1 90.81 124 ASP B N 1
ATOM 2352 C CA . ASP B 1 124 ? 10.773 16.562 -16.25 1 90.81 124 ASP B CA 1
ATOM 2353 C C . ASP B 1 124 ? 9.352 17 -16.609 1 90.81 124 ASP B C 1
ATOM 2355 O O . ASP B 1 124 ? 8.898 18.062 -16.172 1 90.81 124 ASP B O 1
ATOM 2359 N N . ASN B 1 125 ? 8.695 16.219 -17.391 1 90.69 125 ASN B N 1
ATOM 2360 C CA . ASN B 1 125 ? 7.363 16.594 -17.844 1 90.69 125 ASN B CA 1
ATOM 2361 C C . ASN B 1 125 ? 6.328 16.484 -16.734 1 90.69 125 ASN B C 1
ATOM 2363 O O . ASN B 1 125 ? 5.176 16.875 -16.906 1 90.69 125 ASN B O 1
ATOM 2367 N N . LEU B 1 126 ? 6.738 16.016 -15.602 1 92.56 126 LEU B N 1
ATOM 2368 C CA . LEU B 1 126 ? 5.844 15.898 -14.453 1 92.56 126 LEU B CA 1
ATOM 2369 C C . LEU B 1 126 ? 6.367 16.719 -13.2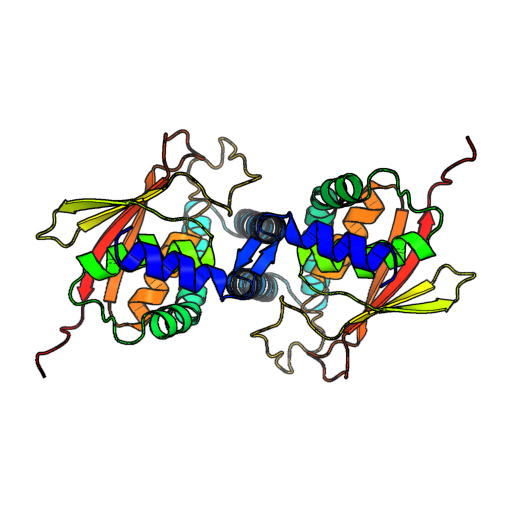73 1 92.56 126 LEU B C 1
ATOM 2371 O O . LEU B 1 126 ? 6.184 16.328 -12.117 1 92.56 126 LEU B O 1
ATOM 2375 N N . ALA B 1 127 ? 7 17.766 -13.523 1 90.19 127 ALA B N 1
ATOM 2376 C CA . ALA B 1 127 ? 7.602 18.609 -12.492 1 90.19 127 ALA B CA 1
ATOM 2377 C C . ALA B 1 127 ? 6.539 19.172 -11.555 1 90.19 127 ALA B C 1
ATOM 2379 O O . ALA B 1 127 ? 6.824 19.469 -10.391 1 90.19 127 ALA B O 1
ATOM 2380 N N . GLY B 1 128 ? 5.316 19.312 -12.086 1 93.75 128 GLY B N 1
ATOM 2381 C CA . GLY B 1 128 ? 4.234 19.859 -11.289 1 93.75 128 GLY B CA 1
ATOM 2382 C C . GLY B 1 128 ? 3.539 18.828 -10.422 1 93.75 128 GLY B C 1
ATOM 2383 O O . GLY B 1 128 ? 2.684 19.172 -9.602 1 93.75 128 GLY B O 1
ATOM 2384 N N . LEU B 1 129 ? 3.922 17.594 -10.531 1 95.88 129 LEU B N 1
ATOM 2385 C CA . LEU B 1 129 ? 3.301 16.531 -9.766 1 95.88 129 LEU B CA 1
ATOM 2386 C C . LEU B 1 129 ? 3.77 16.547 -8.312 1 95.88 129 LEU B C 1
ATOM 2388 O O . LEU B 1 129 ? 4.973 16.625 -8.047 1 95.88 129 LEU B O 1
ATOM 2392 N N . ASN B 1 130 ? 2.855 16.594 -7.445 1 96.88 130 ASN B N 1
ATOM 2393 C CA . ASN B 1 130 ? 3.125 16.312 -6.035 1 96.88 130 ASN B CA 1
ATOM 2394 C C . ASN B 1 130 ? 2.906 14.844 -5.695 1 96.88 130 ASN B C 1
ATOM 2396 O O . ASN B 1 130 ? 1.85 14.477 -5.18 1 96.88 130 ASN B O 1
ATOM 2400 N N . TYR B 1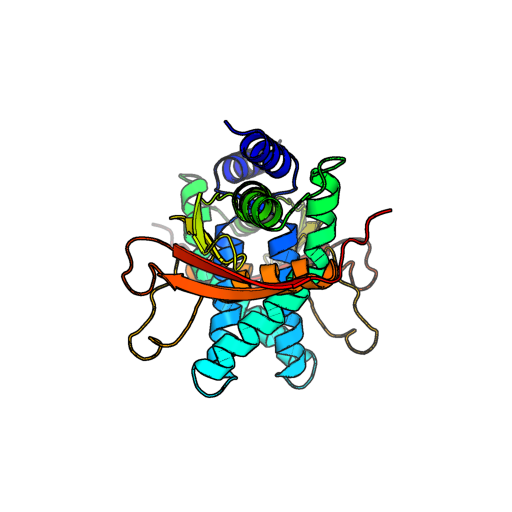 131 ? 3.889 14.094 -5.871 1 97.31 131 TYR B N 1
ATOM 2401 C CA . TYR B 1 131 ? 3.816 12.641 -5.879 1 97.31 131 TYR B CA 1
ATOM 2402 C C . TYR B 1 131 ? 3.238 12.109 -4.57 1 97.31 131 TYR B C 1
ATOM 2404 O O . TYR B 1 131 ? 2.465 11.148 -4.566 1 97.31 131 TYR B O 1
ATOM 2412 N N . SER B 1 132 ? 3.623 12.742 -3.449 1 97.94 132 SER B N 1
ATOM 2413 C CA . SER B 1 132 ? 3.223 12.227 -2.143 1 97.94 132 SER B CA 1
ATOM 2414 C C . SER B 1 132 ? 2.072 13.039 -1.561 1 97.94 132 SER B C 1
ATOM 2416 O O . SER B 1 132 ? 1.876 13.07 -0.344 1 97.94 132 SER B O 1
ATOM 2418 N N . ASN B 1 133 ? 1.302 13.703 -2.459 1 98 133 ASN B N 1
ATOM 2419 C CA . ASN B 1 133 ? 0.175 14.523 -2.029 1 98 133 ASN B CA 1
ATOM 2420 C C . ASN B 1 133 ? -0.851 13.703 -1.252 1 98 133 ASN B C 1
ATOM 2422 O O . ASN B 1 133 ? -1.692 14.258 -0.545 1 98 133 ASN B O 1
ATOM 2426 N N . ILE B 1 134 ? -0.81 12.43 -1.406 1 98.38 134 ILE B N 1
ATOM 2427 C CA . ILE B 1 134 ? -1.732 11.555 -0.685 1 98.38 134 ILE B CA 1
ATOM 2428 C C . ILE B 1 134 ? -1.527 11.719 0.82 1 98.38 134 ILE B C 1
ATOM 2430 O O . ILE B 1 134 ? -2.477 11.609 1.599 1 98.38 134 ILE B O 1
ATOM 2434 N N . ILE B 1 135 ? -0.299 11.984 1.27 1 98.75 135 ILE B N 1
ATOM 2435 C CA . ILE B 1 135 ? -0.008 12.203 2.682 1 98.75 135 ILE B CA 1
ATOM 2436 C C . ILE B 1 135 ? -0.77 13.43 3.186 1 98.75 135 ILE B C 1
ATOM 2438 O O . ILE B 1 135 ? -1.398 13.383 4.246 1 98.75 135 ILE B O 1
ATOM 2442 N N . CYS B 1 136 ? -0.724 14.516 2.404 1 98.75 136 CYS B N 1
ATOM 2443 C CA . CYS B 1 136 ? -1.499 15.703 2.748 1 98.75 136 CYS B CA 1
ATOM 2444 C C . CYS B 1 136 ? -2.984 15.375 2.844 1 98.75 136 CYS B C 1
ATOM 2446 O O . CYS B 1 136 ? -3.658 15.797 3.785 1 98.75 136 CYS B O 1
ATOM 2448 N N . GLY B 1 137 ? -3.465 14.633 1.874 1 98.69 137 GLY B N 1
ATOM 2449 C CA . GLY B 1 137 ? -4.859 14.219 1.909 1 98.69 137 GLY B CA 1
ATOM 2450 C C . GLY B 1 137 ? -5.227 13.461 3.17 1 98.69 137 GLY B C 1
ATOM 2451 O O . GLY B 1 137 ? -6.273 13.719 3.771 1 98.69 137 GLY B O 1
ATOM 2452 N N . VAL B 1 138 ? -4.422 12.492 3.551 1 98.69 138 VAL B N 1
ATOM 2453 C CA . VAL B 1 138 ? -4.664 11.688 4.746 1 98.69 138 VAL B CA 1
ATOM 2454 C C . VAL B 1 138 ? -4.762 12.594 5.969 1 98.69 138 VAL B C 1
ATOM 2456 O O . VAL B 1 138 ? -5.688 12.461 6.773 1 98.69 138 VAL B O 1
ATOM 2459 N N . ILE B 1 139 ? -3.828 13.523 6.098 1 98.75 139 ILE B N 1
ATOM 2460 C CA . ILE B 1 139 ? -3.805 14.438 7.234 1 98.75 139 ILE B CA 1
ATOM 2461 C C . ILE B 1 139 ? -5.07 15.297 7.23 1 98.75 139 ILE B C 1
ATOM 2463 O O . ILE B 1 139 ? -5.742 15.422 8.258 1 98.75 139 ILE B O 1
ATOM 2467 N N . ILE B 1 140 ? -5.426 15.828 6.082 1 98.62 140 ILE B N 1
ATOM 2468 C CA . ILE B 1 140 ? -6.605 16.672 5.938 1 98.62 140 ILE B CA 1
ATOM 2469 C C . ILE B 1 140 ? -7.855 15.883 6.32 1 98.62 140 ILE B C 1
ATOM 2471 O O . ILE B 1 140 ? -8.664 16.344 7.129 1 98.62 140 ILE B O 1
ATOM 2475 N N . GLY B 1 141 ? -7.984 14.703 5.766 1 98.25 141 GLY B N 1
ATOM 2476 C CA . GLY B 1 141 ? -9.148 13.883 6.043 1 98.25 141 GLY B CA 1
ATOM 2477 C C . GLY B 1 141 ? -9.258 13.469 7.5 1 98.25 141 GLY B C 1
ATOM 2478 O O . GLY B 1 141 ? -10.344 13.477 8.07 1 98.25 141 GLY B O 1
ATOM 2479 N N . ALA B 1 142 ? -8.141 13.078 8.07 1 97.94 142 ALA B N 1
ATOM 2480 C CA . ALA B 1 142 ? -8.125 12.672 9.477 1 97.94 142 ALA B CA 1
ATOM 2481 C C . ALA B 1 142 ? -8.594 13.812 10.375 1 97.94 142 ALA B C 1
ATOM 2483 O O . ALA B 1 142 ? -9.453 13.617 11.242 1 97.94 142 ALA B O 1
ATOM 2484 N N . LEU B 1 143 ? -8.047 14.969 10.18 1 97.38 143 LEU B N 1
ATOM 2485 C CA . LEU B 1 143 ? -8.375 16.109 11.023 1 97.38 143 LEU B CA 1
ATOM 2486 C C . LEU B 1 143 ? -9.805 16.578 10.773 1 97.38 143 LEU B C 1
ATOM 2488 O O . LEU B 1 143 ? -10.492 17.016 11.703 1 97.38 143 LEU B O 1
ATOM 2492 N N . GLU B 1 144 ? -10.219 16.484 9.523 1 96.31 144 GLU B N 1
ATOM 2493 C CA . GLU B 1 144 ? -11.602 16.828 9.219 1 96.31 144 GLU B CA 1
ATOM 2494 C C . GLU B 1 144 ? -12.578 15.969 10.023 1 96.31 144 GLU B C 1
ATOM 2496 O O . GLU B 1 144 ? -13.625 16.453 10.453 1 96.31 144 GLU B O 1
ATOM 2501 N N . GLN B 1 145 ? -12.242 14.727 10.172 1 94.56 145 GLN B N 1
ATOM 2502 C CA . GLN B 1 145 ? -13.062 13.82 10.969 1 94.56 145 GLN B CA 1
ATOM 2503 C C . GLN B 1 145 ? -13.172 14.305 12.414 1 94.56 145 GLN B C 1
ATOM 2505 O O . GLN B 1 145 ? -14.133 13.977 13.117 1 94.56 145 GLN B O 1
ATOM 2510 N N . LEU B 1 146 ? -12.289 15.07 12.883 1 92.38 146 LEU B N 1
ATOM 2511 C CA . LEU B 1 146 ? -12.273 15.633 14.227 1 92.38 146 LEU B CA 1
ATOM 2512 C C . LEU B 1 146 ? -12.766 17.078 14.227 1 92.38 146 LEU B C 1
ATOM 2514 O O . LEU B 1 146 ? -12.555 17.812 15.195 1 92.38 146 LEU B O 1
ATOM 2518 N N . GLN B 1 147 ? -13.312 17.484 13.109 1 94.06 147 GLN B N 1
ATOM 2519 C CA . GLN B 1 147 ? -13.883 18.828 12.93 1 94.06 147 GLN B CA 1
ATOM 2520 C C . GLN B 1 147 ? -12.797 19.891 12.961 1 94.06 147 GLN B C 1
ATOM 2522 O O . GLN B 1 147 ? -13.008 20.984 13.492 1 94.06 147 GLN B O 1
ATOM 2527 N N . ILE B 1 148 ? -11.695 19.562 12.531 1 95.5 148 ILE B N 1
ATOM 2528 C CA . ILE B 1 148 ? -10.594 20.5 12.367 1 95.5 148 ILE B CA 1
ATOM 2529 C C . ILE B 1 148 ? -10.273 20.672 10.883 1 95.5 148 ILE B C 1
ATOM 2531 O O . ILE B 1 148 ? -9.914 19.703 10.211 1 95.5 148 ILE B O 1
ATOM 2535 N N . LYS B 1 149 ? -10.43 21.812 10.414 1 97.25 149 LYS B N 1
ATOM 2536 C CA . LYS B 1 149 ? -10.133 22.109 9.016 1 97.25 149 LYS B CA 1
ATOM 2537 C C . LYS B 1 149 ? -8.742 22.719 8.867 1 97.25 149 LYS B C 1
ATOM 2539 O O . LYS B 1 149 ? -8.414 23.688 9.547 1 97.25 149 LYS B O 1
ATOM 2544 N N . VAL B 1 150 ? -7.961 22.125 7.93 1 98.38 150 VAL B N 1
ATOM 2545 C CA . VAL B 1 150 ? -6.598 22.641 7.77 1 98.38 150 VAL B CA 1
ATOM 2546 C C . VAL B 1 150 ? -6.266 22.766 6.285 1 98.38 150 VAL B C 1
ATOM 2548 O O . VAL B 1 150 ? -6.93 22.156 5.441 1 98.38 150 VAL B O 1
ATOM 2551 N N . GLN B 1 151 ? -5.344 23.625 6.012 1 98.31 151 GLN B N 1
ATOM 2552 C CA . GLN B 1 151 ? -4.59 23.594 4.766 1 98.31 151 GLN B CA 1
ATOM 2553 C C . GLN B 1 151 ? -3.281 22.828 4.934 1 98.31 151 GLN B C 1
ATOM 2555 O O . GLN B 1 151 ? -2.539 23.047 5.895 1 98.31 151 GLN B O 1
ATOM 2560 N N . CYS B 1 152 ? -3.035 21.922 4.094 1 98.75 152 CYS B N 1
ATOM 2561 C CA . CYS B 1 152 ? -1.832 21.094 4.16 1 98.75 152 CYS B CA 1
ATOM 2562 C C . CYS B 1 152 ? -1.219 20.906 2.779 1 98.75 152 CYS B C 1
ATOM 2564 O O . CYS B 1 152 ? -1.903 20.484 1.843 1 98.75 152 CYS B O 1
ATOM 2566 N N . GLU B 1 153 ? 0.048 21.219 2.656 1 98.44 153 GLU B N 1
ATOM 2567 C CA . GLU B 1 153 ? 0.708 21.078 1.362 1 98.44 153 GLU B CA 1
ATOM 2568 C C . GLU B 1 153 ? 2.211 20.859 1.528 1 98.44 153 GLU B C 1
ATOM 2570 O O . GLU B 1 153 ? 2.816 21.391 2.467 1 98.44 153 GLU B O 1
ATOM 2575 N N . PHE B 1 154 ? 2.783 20.141 0.6 1 98.44 154 PHE B N 1
ATOM 2576 C CA . PHE B 1 154 ? 4.238 20.047 0.556 1 98.44 154 PHE B CA 1
ATOM 2577 C C . PHE B 1 154 ? 4.855 21.359 0.077 1 98.44 154 PHE B C 1
ATOM 2579 O O . PHE B 1 154 ? 4.48 21.875 -0.976 1 98.44 154 PHE B O 1
ATOM 2586 N N . VAL B 1 155 ? 5.77 21.859 0.868 1 98.38 155 VAL B N 1
ATOM 2587 C CA . VAL B 1 155 ? 6.477 23.062 0.448 1 98.38 155 VAL B CA 1
ATOM 2588 C C . VAL B 1 155 ? 7.898 22.703 0.017 1 98.38 155 VAL B C 1
ATOM 2590 O O . VAL B 1 155 ? 8.555 23.484 -0.687 1 98.38 155 VAL B O 1
ATOM 2593 N N . LYS B 1 156 ? 8.43 21.578 0.467 1 98.12 156 LYS B N 1
ATOM 2594 C CA . LYS B 1 156 ? 9.664 20.969 -0.021 1 98.12 156 LYS B CA 1
ATOM 2595 C C . LYS B 1 156 ? 9.461 19.5 -0.333 1 98.12 156 LYS B C 1
ATOM 2597 O O . LYS B 1 156 ? 8.711 18.812 0.365 1 98.12 156 LYS B O 1
ATOM 2602 N N . ASP B 1 157 ? 10.086 19.062 -1.324 1 97.62 157 ASP B N 1
ATOM 2603 C CA . ASP B 1 157 ? 10 17.703 -1.824 1 97.62 157 ASP B CA 1
ATOM 2604 C C . ASP B 1 157 ? 11.344 17.219 -2.363 1 97.62 157 ASP B C 1
ATOM 2606 O O . ASP B 1 157 ? 11.844 17.75 -3.361 1 97.62 157 ASP B O 1
ATOM 2610 N N . MET B 1 158 ? 11.852 16.25 -1.816 1 96.75 158 MET B N 1
ATOM 2611 C CA . MET B 1 158 ? 13.18 15.789 -2.215 1 96.75 158 MET B CA 1
ATOM 2612 C C . MET B 1 158 ? 13.164 15.234 -3.635 1 96.75 158 MET B C 1
ATOM 2614 O O . MET B 1 158 ? 14.18 15.258 -4.328 1 96.75 158 MET B O 1
ATOM 2618 N N . LEU B 1 159 ? 11.977 14.703 -4.09 1 95.81 159 LEU B N 1
ATOM 2619 C CA . LEU B 1 159 ? 11.844 14.273 -5.477 1 95.81 159 LEU B CA 1
ATOM 2620 C C . LEU B 1 159 ? 12.086 15.43 -6.434 1 95.81 159 LEU B C 1
ATOM 2622 O O . LEU B 1 159 ? 12.383 15.219 -7.613 1 95.81 159 LEU B O 1
ATOM 2626 N N . LYS B 1 160 ? 11.969 16.609 -5.934 1 95.19 160 LYS B N 1
ATOM 2627 C CA . LYS B 1 160 ? 12.117 17.797 -6.762 1 95.19 160 LYS B CA 1
ATOM 2628 C C . LYS B 1 160 ? 13.422 18.531 -6.457 1 95.19 160 LYS B C 1
ATOM 2630 O O . LYS B 1 160 ? 13.578 19.703 -6.793 1 95.19 160 LYS B O 1
ATOM 2635 N N . GLY B 1 161 ? 14.289 17.906 -5.711 1 94.31 161 GLY B N 1
ATOM 2636 C CA . GLY B 1 161 ? 15.641 18.406 -5.527 1 94.31 161 GLY B CA 1
ATOM 2637 C C . GLY B 1 161 ? 15.828 19.141 -4.211 1 94.31 161 GLY B C 1
ATOM 2638 O O . GLY B 1 161 ? 16.922 19.625 -3.924 1 94.31 161 GLY B O 1
ATOM 2639 N N . HIS B 1 162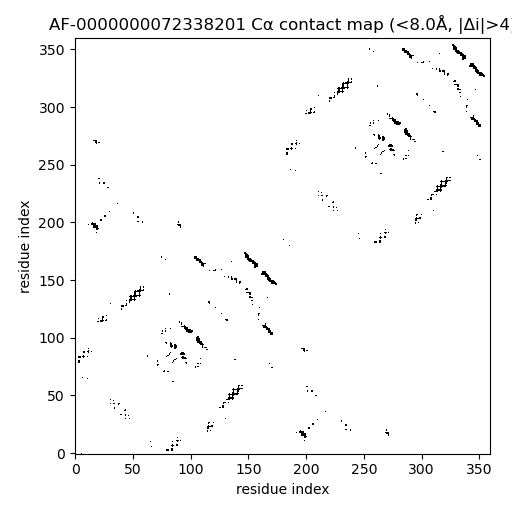 ? 14.828 19.203 -3.375 1 97.38 162 HIS B N 1
ATOM 2640 C CA . HIS B 1 162 ? 14.984 19.828 -2.066 1 97.38 162 HIS B CA 1
ATOM 2641 C C . HIS B 1 162 ? 15.766 18.922 -1.114 1 97.38 162 HIS B C 1
ATOM 2643 O O . HIS B 1 162 ? 15.945 17.734 -1.388 1 97.38 162 HIS B O 1
ATOM 2649 N N . ASP B 1 163 ? 16.25 19.438 -0.027 1 97.62 163 ASP B N 1
ATOM 2650 C CA . ASP B 1 163 ? 17.125 18.703 0.891 1 97.62 163 ASP B CA 1
ATOM 2651 C C . ASP B 1 163 ? 16.312 17.953 1.937 1 97.62 163 ASP B C 1
ATOM 2653 O O . ASP B 1 163 ? 16.859 17.156 2.703 1 97.62 163 ASP B O 1
ATOM 2657 N N . ALA B 1 164 ? 15 18.281 1.96 1 98.5 164 ALA B N 1
ATOM 2658 C CA . ALA B 1 164 ? 14.102 17.609 2.896 1 98.5 164 ALA B CA 1
ATOM 2659 C C . ALA B 1 164 ? 12.664 17.625 2.381 1 98.5 164 ALA B C 1
ATOM 2661 O O . ALA B 1 164 ? 12.359 18.297 1.396 1 98.5 164 ALA B O 1
ATOM 2662 N N . TYR B 1 165 ? 11.852 16.75 2.941 1 98.56 165 TYR B N 1
ATOM 2663 C CA . TYR B 1 165 ? 10.406 16.922 2.811 1 98.56 165 TYR B CA 1
ATOM 2664 C C . TYR B 1 165 ? 9.883 17.891 3.85 1 98.56 165 TYR B C 1
ATOM 2666 O O . TYR B 1 165 ? 10.312 17.891 5.004 1 98.56 165 TYR B O 1
ATOM 2674 N N . GLU B 1 166 ? 9.047 18.703 3.379 1 98.81 166 GLU B N 1
ATOM 2675 C CA . GLU B 1 166 ? 8.469 19.688 4.293 1 98.81 166 GLU B CA 1
ATOM 2676 C C . GLU B 1 166 ? 6.992 19.922 3.99 1 98.81 166 GLU B C 1
ATOM 2678 O O . GLU B 1 166 ? 6.633 20.297 2.869 1 98.81 166 GLU B O 1
ATOM 2683 N N . LEU B 1 167 ? 6.16 19.719 5 1 98.75 167 LEU B N 1
ATOM 2684 C CA . LEU B 1 167 ? 4.727 19.953 4.914 1 98.75 167 LEU B CA 1
ATOM 2685 C C . LEU B 1 167 ? 4.34 21.25 5.633 1 98.75 167 LEU B C 1
ATOM 2687 O O . LEU B 1 167 ? 4.734 21.469 6.781 1 98.75 167 LEU B O 1
ATOM 2691 N N . SER B 1 168 ? 3.709 22.062 4.957 1 98.88 168 SER B N 1
ATOM 2692 C CA . SER B 1 168 ? 3.053 23.203 5.602 1 98.88 168 SER B CA 1
ATOM 2693 C C . SER B 1 168 ? 1.648 22.828 6.066 1 98.88 168 SER B C 1
ATOM 2695 O O . SER B 1 168 ? 0.858 22.281 5.301 1 98.88 168 SER B O 1
ATOM 2697 N N . ILE B 1 169 ? 1.359 23.078 7.281 1 98.69 169 ILE B N 1
ATOM 2698 C CA . ILE B 1 169 ? 0.038 22.812 7.84 1 98.69 169 ILE B CA 1
ATOM 2699 C C . ILE B 1 169 ? -0.478 24.062 8.555 1 98.69 169 ILE B C 1
ATOM 2701 O O . ILE B 1 169 ? 0.18 24.594 9.453 1 98.69 169 ILE B O 1
ATOM 2705 N N . LYS B 1 170 ? -1.563 24.5 8.148 1 98.38 170 LYS B N 1
ATOM 2706 C CA . LYS B 1 170 ? -2.16 25.719 8.703 1 98.38 170 LYS B CA 1
ATOM 2707 C C . LYS B 1 170 ? -3.617 25.484 9.094 1 98.38 170 LYS B C 1
ATOM 2709 O O . LYS B 1 170 ? -4.395 24.938 8.297 1 98.38 170 LYS B O 1
ATOM 2714 N N . LEU B 1 171 ? -3.92 25.922 10.305 1 97.38 171 LEU B N 1
ATOM 2715 C CA . LEU B 1 171 ? -5.297 25.797 10.781 1 97.38 171 LEU B CA 1
ATOM 2716 C C . LEU B 1 171 ? -6.199 26.812 10.078 1 97.38 171 LEU B C 1
ATOM 2718 O O . LEU B 1 171 ? -5.859 28 9.984 1 97.38 171 LEU B O 1
ATOM 2722 N N . ILE B 1 172 ? -7.254 26.344 9.531 1 95.5 172 ILE B N 1
ATOM 2723 C CA . ILE B 1 172 ? -8.234 27.219 8.906 1 95.5 172 ILE B CA 1
ATOM 2724 C C . ILE B 1 172 ? -9.406 27.453 9.852 1 95.5 172 ILE B C 1
ATOM 2726 O O . ILE B 1 172 ? -9.828 28.594 10.07 1 95.5 172 ILE B O 1
ATOM 2730 N N . GLN B 1 173 ? -9.992 26.391 10.352 1 88.5 173 GLN B N 1
ATOM 2731 C CA . GLN B 1 173 ? -11.164 26.438 11.219 1 88.5 173 GLN B CA 1
ATOM 2732 C C . GLN B 1 173 ? -11.203 25.234 12.156 1 88.5 173 GLN B C 1
ATOM 2734 O O . GLN B 1 173 ? -10.891 24.125 11.758 1 88.5 173 GLN B O 1
ATOM 2739 N N . ALA B 1 174 ? -11.273 25.625 13.266 1 77.81 174 ALA B N 1
ATOM 2740 C CA . ALA B 1 174 ? -11.469 24.531 14.211 1 77.81 174 ALA B CA 1
ATOM 2741 C C . ALA B 1 174 ? -12.75 24.719 15.008 1 77.81 174 ALA B C 1
ATOM 2743 O O . ALA B 1 174 ? -13.117 25.844 15.352 1 77.81 174 ALA B O 1
ATOM 2744 N N . ARG B 1 175 ? -13.711 24 14.781 1 64.94 175 ARG B N 1
ATOM 2745 C CA . ARG B 1 175 ? -14.875 24.141 15.656 1 64.94 175 ARG B CA 1
ATOM 2746 C C . ARG B 1 175 ? -14.469 24.094 17.125 1 64.94 175 ARG B C 1
ATOM 2748 O O . ARG B 1 175 ? -13.617 23.297 17.516 1 64.94 175 ARG B O 1
ATOM 2755 N N . ILE B 1 176 ? -14.688 25.141 17.859 1 50.19 176 ILE B N 1
ATOM 2756 C CA . ILE B 1 176 ? -14.477 25.406 19.281 1 50.19 176 ILE B CA 1
ATOM 2757 C C . ILE B 1 176 ? -14.609 24.094 20.078 1 50.19 176 ILE B C 1
ATOM 2759 O O . ILE B 1 176 ? -15.641 23.422 20.016 1 50.19 176 ILE B O 1
ATOM 2763 N N . MET B 1 177 ? -13.531 23.297 20.312 1 44 177 MET B N 1
ATOM 2764 C CA . MET B 1 177 ? -13.562 22.547 21.562 1 44 177 MET B CA 1
ATOM 2765 C C . MET B 1 177 ? -14.281 23.359 22.641 1 44 177 MET B C 1
ATOM 2767 O O . MET B 1 177 ? -13.727 24.328 23.172 1 44 177 MET B O 1
ATOM 2771 N N . ASP B 1 178 ? -15.359 23.844 22.516 1 39.5 178 ASP B N 1
ATOM 2772 C CA . ASP B 1 178 ? -16.062 24.562 23.578 1 39.5 178 ASP B CA 1
ATOM 2773 C C . ASP B 1 178 ? -15.766 23.953 24.953 1 39.5 178 ASP B C 1
ATOM 2775 O O . ASP B 1 178 ? -15.641 22.734 25.078 1 39.5 178 ASP B O 1
ATOM 2779 N N . GLU B 1 179 ? -15.227 24.812 25.953 1 36.38 179 GLU B N 1
ATOM 2780 C CA . GLU B 1 179 ? -15.102 24.781 27.406 1 36.38 179 GLU B CA 1
ATOM 2781 C C . GLU B 1 179 ? -16.219 23.953 28.031 1 36.38 179 GLU B C 1
ATOM 2783 O O . GLU B 1 179 ? -17.391 24.359 28.016 1 36.38 179 GLU B O 1
ATOM 2788 N N . GLN B 1 180 ? -16.422 22.656 27.828 1 28.36 180 GLN B N 1
ATOM 2789 C CA . GLN B 1 180 ? -17.031 22.141 29.047 1 28.36 180 GLN B CA 1
ATOM 2790 C C . GLN B 1 180 ? -16.109 22.328 30.25 1 28.36 180 GLN B C 1
ATOM 2792 O O . GLN B 1 180 ? -14.891 22.141 30.141 1 28.36 180 GLN B O 1
#

Organism: Babesia divergens (NCBI:txid32595)

Foldseek 3Di:
DPPLLVLQVVLQVPDDDDDLLVLQVVLVVVLVVLPVVDPDQVRSLVVLLVLLLVLLLVCLVSLCVSCVPPDDPDLVSVVQNCQRHVCCNPVVWHWDKAPPDVVQSKIKTKTADDSNCPPDADDPVNLVHPSNSSNVSSSQNNVVNVQWHKDKDWPDDVSNPGRITMMMITTDDHPPPPDD/DPPLLVLQVVLQVPDDDDDLLVLQVVLVVVLVVLPVVDPDQVRSLVVLLVLLLVQLLVCLVSLCVSCVPPDDPDLQSVVQNCQRHVCCNPVVWHWDKAPPDVVQSKIKTWTADDSNCPPHADDPVNLVHPSNSSNVSSSQNNVVNVQWHKDKDWPDDVSNPGRITMMMITTDDHDPPPDD

Secondary structure (DSSP, 8-state):
--HHHHHHHHHHHHS-EEEHHHHHHHHHHHHHHHHHHSSHHHHHHHHHHHHHHHHHHHHHHHHHHHHTT----SHHHHHHHIIIIIHHHHHS---EEEEEEGGGTEEEEEES--GGGTT----GGGTT--TTHHHHHHHHHHHHHTTEEEEEEEEE-GGGT-SSEEEEEEEEEE------/--HHHHHHHHHHHHS-EEEHHHHHHHHHHHHHHHHHHSSHHHHHHHHHHHHHHHHHHHHHHHHHHHHTT----SHHHHHHHIIIIIHHHHHS---EEEEEEGGGTEEEEEES--GGGTT----GGGTT--TTHHHHHHHHHHHHHTTEEEEEEEEE-GGGT-SSEEEEEEEEEE------

Radius of gyration: 21.81 Å; Cα contacts (8 Å, |Δi|>4): 649; chains: 2; bounding box: 48×67×50 Å

InterPro domains:
  IPR007194 Transport protein particle (TRAPP) component [PF04051] (24-169)
  IPR016721 Bet3 family [PIRSF018293] (6-173)
  IPR016721 Bet3 family [PTHR13048] (9-174)
  IPR016721 Bet3 family [cd14942] (19-173)
  IPR024096 NO signalling/Golgi transport ligand-binding domain superfamily [SSF111126] (16-173)

pLDDT: mean 92.84, std 11.12, range [28.36, 98.88]